Protein AF-0000000084944119 (afdb_homodimer)

Nearest PDB structures (foldseek):
  5b0f-assembly1_B  TM=8.469E-01  e=1.207E-08  Cannabis sativa
  5b0c-assembly1_B  TM=8.595E-01  e=2.653E-08  Cannabis sativa
  5b0d-assembly1_B  TM=8.707E-01  e=1.666E-07  Cannabis sativa
  3bgu-assembly1_A  TM=8.812E-01  e=1.657E-06  Thermobifida fusca YX
  2jdj-assembly1_A  TM=7.839E-01  e=1.259E-04  Hahella chejuensis

Organism: NCBI:txid445974

Foldseek 3Di:
DKKKKKKFAWDPPQDPVNVVVLQVLVQCLVVVQVQWPDKDWDADVPPDPDHRMIMIMTDGDDPVSVVCSCPDPSVVVSVVCCVVTGDPPDMDIDMDDDDDD/DKKKKKKFAWDPPQDPVNVVVLQVLVQCLVVVQVQWPDKDWDADVPPDPDHRMIMIMTDGDDPVSVVCSCPDPSVVVSVVCCVVTGDPPDMDIDMDDDDDD

Radius of gyration: 16.57 Å; Cα contacts (8 Å, |Δi|>4): 395; chains: 2; bounding box: 34×44×39 Å

pLDDT: mean 97.9, std 3.74, range [63.69, 98.94]

InterPro domains:
  IPR011008 Dimeric alpha-beta barrel [SSF54909] (2-83)
  IPR013097 Stress responsive alpha+beta-barrel [PF07876] (2-85)
  IPR013097 Stress responsive alpha+beta-barrel [PS51502] (2-101)

Solvent-accessible surface area (backbone atoms only — not comparable to full-atom values): 10768 Å² total; per-residue (Å²): 62,30,40,40,38,40,37,33,40,52,36,88,86,64,46,70,68,55,50,49,52,53,41,49,56,54,55,50,37,50,81,76,33,81,51,46,77,44,75,49,62,33,56,29,70,32,86,56,68,48,48,61,29,42,38,35,40,36,31,22,69,37,71,70,40,46,50,52,47,71,68,29,70,63,44,47,54,46,60,69,50,40,67,81,47,26,48,77,89,68,61,42,32,33,31,28,68,49,80,83,129,61,30,41,39,39,40,37,33,40,53,36,87,86,64,46,71,69,56,52,49,52,52,41,49,56,56,55,49,38,52,80,75,32,83,52,46,75,43,75,48,61,33,56,28,69,32,84,53,68,48,48,61,28,41,37,35,40,37,31,22,71,38,71,68,38,45,50,50,48,71,68,29,68,62,44,46,53,48,60,69,50,40,67,80,48,26,47,76,88,66,60,42,32,34,31,30,68,49,82,82,130

Secondary structure (DSSP, 8-state):
-EEEEEEEEBPTT--HHHHHHHHHHHHTHHHH-TT-SEEEEEE---SSS--SEEEEEEEESSHHHHHHHHHSHHHHHHHHHHHHHB-STT-EEEEEE----/-EEEEEEEEBPTT--HHHHHHHHHHHHTHHHH-TT-SEEEEEE---SSS--SEEEEEEEESSHHHHHHHHHSHHHHHHHHHHHHHB-STT-EEEEEE----

Structure (mmCIF, N/CA/C/O backbone):
data_AF-0000000084944119-model_v1
#
loop_
_entity.id
_entity.type
_entity.pdbx_description
1 polymer 'Uncharacterized protein'
#
loop_
_atom_site.group_PDB
_atom_site.id
_atom_site.type_symbol
_atom_site.label_atom_id
_atom_site.label_alt_id
_atom_site.label_comp_id
_atom_site.label_asym_id
_atom_site.label_entity_id
_atom_site.label_seq_id
_atom_site.pdbx_PDB_ins_code
_atom_site.Cartn_x
_atom_site.Cartn_y
_atom_site.Cartn_z
_atom_site.occupancy
_atom_site.B_iso_or_equiv
_atom_site.auth_seq_id
_atom_site.auth_comp_id
_atom_site.auth_asym_id
_atom_site.auth_atom_id
_atom_site.pdbx_PDB_model_num
ATOM 1 N N . MET A 1 1 ? -12.836 3.646 -8.602 1 98.06 1 MET A N 1
ATOM 2 C CA . MET A 1 1 ? -11.766 2.654 -8.727 1 98.06 1 MET A CA 1
ATOM 3 C C . MET A 1 1 ? -11.398 2.072 -7.367 1 98.06 1 MET A C 1
ATOM 5 O O . MET A 1 1 ? -11.703 2.666 -6.332 1 98.06 1 MET A O 1
ATOM 9 N N . ILE A 1 2 ? -10.977 0.804 -7.406 1 98.81 2 ILE A N 1
ATOM 10 C CA . ILE A 1 2 ? -10.492 0.167 -6.188 1 98.81 2 ILE A CA 1
ATOM 11 C C . ILE A 1 2 ? -8.992 -0.115 -6.312 1 98.81 2 ILE A C 1
ATOM 13 O O . ILE A 1 2 ? -8.547 -0.667 -7.32 1 98.81 2 ILE A O 1
ATOM 17 N N . ARG A 1 3 ? -8.305 0.317 -5.367 1 98.94 3 ARG A N 1
ATOM 18 C CA . ARG A 1 3 ? -6.918 -0.125 -5.242 1 98.94 3 ARG A CA 1
ATOM 19 C C . ARG A 1 3 ? -6.766 -1.14 -4.113 1 98.94 3 ARG A C 1
ATOM 21 O O . ARG A 1 3 ? -7.086 -0.846 -2.961 1 98.94 3 ARG A O 1
ATOM 28 N N . HIS A 1 4 ? -6.348 -2.322 -4.418 1 98.94 4 HIS A N 1
ATOM 29 C CA . HIS A 1 4 ? -5.953 -3.367 -3.48 1 98.94 4 HIS A CA 1
ATOM 30 C C . HIS A 1 4 ? -4.449 -3.346 -3.23 1 98.94 4 HIS A C 1
ATOM 32 O O . HIS A 1 4 ? -3.658 -3.355 -4.176 1 98.94 4 HIS A O 1
ATOM 38 N N . ILE A 1 5 ? -4.051 -3.279 -2.023 1 98.94 5 ILE A N 1
ATOM 39 C CA . ILE A 1 5 ? -2.645 -3.25 -1.633 1 98.94 5 ILE A CA 1
ATOM 40 C C . ILE A 1 5 ? -2.305 -4.504 -0.83 1 98.94 5 ILE A C 1
ATOM 42 O O . ILE A 1 5 ? -3.01 -4.848 0.122 1 98.94 5 ILE A O 1
ATOM 46 N N . PHE A 1 6 ? -1.322 -5.156 -1.265 1 98.94 6 PHE A N 1
ATOM 47 C CA . PHE A 1 6 ? -0.754 -6.336 -0.625 1 98.94 6 PHE A CA 1
ATOM 48 C C . PHE A 1 6 ? 0.721 -6.121 -0.304 1 98.94 6 PHE A C 1
ATOM 50 O O . PHE A 1 6 ? 1.496 -5.711 -1.17 1 98.94 6 PHE A O 1
ATOM 57 N N . ILE A 1 7 ? 1.146 -6.301 0.984 1 98.94 7 ILE A N 1
ATOM 58 C CA . ILE A 1 7 ? 2.539 -6.234 1.416 1 98.94 7 ILE A CA 1
ATOM 59 C C . ILE A 1 7 ? 2.908 -7.508 2.17 1 98.94 7 ILE A C 1
ATOM 61 O O . ILE A 1 7 ? 2.203 -7.914 3.098 1 98.94 7 ILE A O 1
ATOM 65 N N . ALA A 1 8 ? 3.965 -8.133 1.789 1 98.94 8 ALA A N 1
ATOM 66 C CA . ALA A 1 8 ? 4.383 -9.398 2.398 1 98.94 8 ALA A CA 1
ATOM 67 C C . ALA A 1 8 ? 5.875 -9.383 2.721 1 98.94 8 ALA A C 1
ATOM 69 O O . ALA A 1 8 ? 6.691 -8.977 1.891 1 98.94 8 ALA A O 1
ATOM 70 N N . THR A 1 9 ? 6.219 -9.875 3.873 1 98.88 9 THR 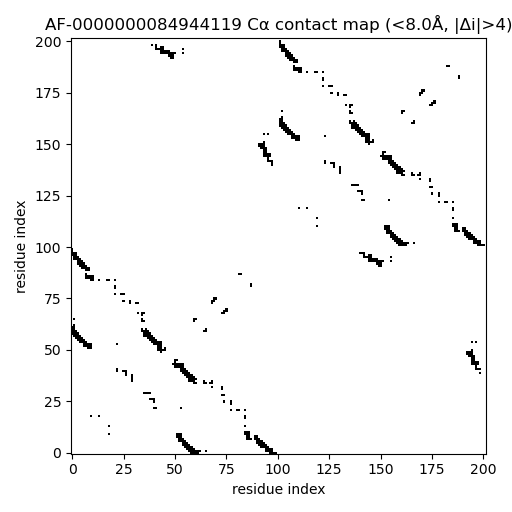A N 1
ATOM 71 C CA . THR A 1 9 ? 7.609 -9.984 4.301 1 98.88 9 THR A CA 1
ATOM 72 C C . THR A 1 9 ? 8.289 -11.18 3.633 1 98.88 9 THR A C 1
ATOM 74 O O . THR A 1 9 ? 7.758 -12.289 3.656 1 98.88 9 THR A O 1
ATOM 77 N N . ILE A 1 10 ? 9.422 -10.938 3.082 1 98.88 10 ILE A N 1
ATOM 78 C CA . ILE A 1 10 ? 10.188 -12 2.445 1 98.88 10 ILE A CA 1
ATOM 79 C C . ILE A 1 10 ? 10.805 -12.906 3.514 1 98.88 10 ILE A C 1
ATOM 81 O O . ILE A 1 10 ? 11.391 -12.414 4.484 1 98.88 10 ILE A O 1
ATOM 85 N N . LYS A 1 11 ? 10.758 -14.164 3.295 1 98.38 11 LYS A N 1
ATOM 86 C CA . LYS A 1 11 ? 11.344 -15.109 4.234 1 98.38 11 LYS A CA 1
ATOM 87 C C . LYS A 1 11 ? 12.867 -15.016 4.227 1 98.38 11 LYS A C 1
ATOM 89 O O . LYS A 1 11 ? 13.469 -14.75 3.188 1 98.38 11 LYS A O 1
ATOM 94 N N . GLU A 1 12 ? 13.375 -15.344 5.398 1 97.06 12 GLU A N 1
ATOM 95 C CA . GLU A 1 12 ? 14.836 -15.453 5.477 1 97.06 12 GLU A CA 1
ATOM 96 C C . GLU A 1 12 ? 15.359 -16.531 4.539 1 97.06 12 GLU A C 1
ATOM 98 O O . GLU A 1 12 ? 14.766 -17.609 4.434 1 97.06 12 GLU A O 1
ATOM 103 N N . GLY A 1 13 ? 16.391 -16.219 3.803 1 97.19 13 GLY A N 1
ATOM 104 C CA . GLY A 1 13 ? 17.047 -17.219 2.979 1 97.19 13 GLY A CA 1
ATOM 105 C C . GLY A 1 13 ? 16.578 -17.203 1.539 1 97.19 13 GLY A C 1
ATOM 106 O O . GLY A 1 13 ? 17.203 -17.812 0.667 1 97.19 13 GLY A O 1
ATOM 107 N N . VAL A 1 14 ? 15.445 -16.656 1.297 1 97.81 14 VAL A N 1
ATOM 108 C CA . VAL A 1 14 ? 14.945 -16.562 -0.071 1 97.81 14 VAL A CA 1
ATOM 109 C C . VAL A 1 14 ? 15.867 -15.656 -0.895 1 97.81 14 VAL A C 1
ATOM 111 O O . VAL A 1 14 ? 16.25 -14.57 -0.452 1 97.81 14 VAL A O 1
ATOM 114 N N . THR A 1 15 ? 16.219 -16.109 -2.102 1 97.5 15 THR A N 1
ATOM 115 C CA . THR A 1 15 ? 17.156 -15.367 -2.943 1 97.5 15 THR A CA 1
ATOM 116 C C . THR A 1 15 ? 16.422 -14.32 -3.777 1 97.5 15 THR A C 1
ATOM 118 O O . THR A 1 15 ? 15.211 -14.391 -3.947 1 97.5 15 THR A O 1
ATOM 121 N N . ASP A 1 16 ? 17.25 -13.406 -4.27 1 96.38 16 ASP A N 1
ATOM 122 C CA . ASP A 1 16 ? 16.688 -12.383 -5.141 1 96.38 16 ASP A CA 1
ATOM 123 C C . ASP A 1 16 ? 16.047 -13.008 -6.383 1 96.38 16 ASP A C 1
ATOM 125 O O . ASP A 1 16 ? 15 -12.547 -6.848 1 96.38 16 ASP A O 1
ATOM 129 N N . SER A 1 17 ? 16.734 -14 -6.887 1 97.62 17 SER A N 1
ATOM 130 C CA . SER A 1 17 ? 16.203 -14.664 -8.07 1 97.62 17 SER A CA 1
ATOM 131 C C . SER A 1 17 ? 14.852 -15.312 -7.785 1 97.62 17 SER A C 1
ATOM 133 O O . SER A 1 17 ? 13.945 -15.25 -8.617 1 97.62 17 SER A O 1
ATOM 135 N N . GLU A 1 18 ? 14.672 -15.93 -6.652 1 97.69 18 GLU A N 1
ATOM 136 C CA . GLU A 1 18 ? 13.414 -16.562 -6.266 1 97.69 18 GLU A CA 1
ATOM 137 C C . GLU A 1 18 ? 12.305 -15.539 -6.098 1 97.69 18 GLU A C 1
ATOM 139 O O . GLU A 1 18 ? 11.188 -15.742 -6.574 1 97.69 18 GLU A O 1
ATOM 144 N N . ILE A 1 19 ? 12.633 -14.477 -5.469 1 97.94 19 ILE A N 1
ATOM 145 C CA . ILE A 1 19 ? 11.625 -13.445 -5.25 1 97.94 19 ILE A CA 1
ATOM 146 C C . ILE A 1 19 ? 11.219 -12.828 -6.586 1 97.94 19 ILE A C 1
ATOM 148 O O . ILE A 1 19 ? 10.047 -12.523 -6.805 1 97.94 19 ILE A O 1
ATOM 152 N N . GLN A 1 20 ? 12.219 -12.641 -7.469 1 98.12 20 GLN A N 1
ATOM 153 C CA . GLN A 1 20 ? 11.906 -12.094 -8.789 1 98.12 20 GLN A CA 1
ATOM 154 C C . GLN A 1 20 ? 10.93 -12.992 -9.539 1 98.12 20 GLN A C 1
ATOM 156 O O . GLN A 1 20 ? 10.008 -12.508 -10.195 1 98.12 20 GLN A O 1
ATOM 161 N N . LYS A 1 21 ? 11.125 -14.281 -9.438 1 97.75 21 LYS A N 1
ATOM 162 C CA . LYS A 1 21 ? 10.219 -15.227 -10.078 1 97.75 21 LYS A CA 1
ATOM 163 C C . LYS A 1 21 ? 8.805 -15.102 -9.516 1 97.75 21 LYS A C 1
ATOM 165 O O . LYS A 1 21 ? 7.828 -15.086 -10.266 1 97.75 21 LYS A O 1
ATOM 170 N N . GLU A 1 22 ? 8.719 -15.023 -8.219 1 98.44 22 GLU A N 1
ATOM 171 C CA . GLU A 1 22 ? 7.418 -14.875 -7.574 1 98.44 22 GLU A CA 1
ATOM 172 C C . GLU A 1 22 ? 6.742 -13.57 -7.988 1 98.44 22 GLU A C 1
ATOM 174 O O . GLU A 1 22 ? 5.547 -13.555 -8.289 1 98.44 22 GLU A O 1
ATOM 179 N N . MET A 1 23 ? 7.48 -12.469 -8.047 1 98.81 23 MET A N 1
ATOM 180 C CA . MET A 1 23 ? 6.926 -11.18 -8.445 1 98.81 23 MET A CA 1
ATOM 181 C C . MET A 1 23 ? 6.445 -11.227 -9.891 1 98.81 23 MET A C 1
ATOM 183 O O . MET A 1 23 ? 5.414 -10.633 -10.227 1 98.81 23 MET A O 1
ATOM 187 N N . GLU A 1 24 ? 7.227 -11.906 -10.734 1 98.56 24 GLU A N 1
ATOM 188 C CA . GLU A 1 24 ? 6.805 -12.047 -12.133 1 98.56 24 GLU A CA 1
ATOM 189 C C . GLU A 1 24 ? 5.492 -12.82 -12.234 1 98.56 24 GLU A C 1
ATOM 191 O O . GLU A 1 24 ? 4.633 -12.484 -13.047 1 98.56 24 GLU A O 1
ATOM 196 N N . LEU A 1 25 ? 5.336 -13.875 -11.469 1 98.44 25 LEU A N 1
ATOM 197 C CA . LEU A 1 25 ? 4.074 -14.609 -11.438 1 98.44 25 LEU A CA 1
ATOM 198 C C . LEU A 1 25 ? 2.928 -13.695 -11.016 1 98.44 25 LEU A C 1
ATOM 200 O O . LEU A 1 25 ? 1.858 -13.711 -11.625 1 98.44 25 LEU A O 1
ATOM 204 N N . MET A 1 26 ? 3.119 -12.891 -10.008 1 98.75 26 MET A N 1
ATOM 205 C CA . MET A 1 26 ? 2.107 -11.938 -9.562 1 98.75 26 MET A CA 1
ATOM 206 C C . MET A 1 26 ? 1.734 -10.984 -10.695 1 98.75 26 MET A C 1
ATOM 208 O O . MET A 1 26 ? 0.552 -10.789 -10.984 1 98.75 26 MET A O 1
ATOM 212 N N . ARG A 1 27 ? 2.734 -10.43 -11.344 1 98.56 27 ARG A N 1
ATOM 213 C CA . ARG A 1 27 ? 2.494 -9.469 -12.422 1 98.56 27 ARG A CA 1
ATOM 214 C C . ARG A 1 27 ? 1.75 -10.125 -13.578 1 98.56 27 ARG A C 1
ATOM 216 O O . ARG A 1 27 ? 0.954 -9.469 -14.258 1 98.56 27 ARG A O 1
ATOM 223 N N . SER A 1 28 ? 1.981 -11.391 -13.805 1 98.31 28 SER A N 1
ATOM 224 C CA . SER A 1 28 ? 1.427 -12.102 -14.953 1 98.31 28 SER A CA 1
ATOM 225 C C . SER A 1 28 ? -0.09 -12.227 -14.844 1 98.31 28 SER A C 1
ATOM 227 O O . SER A 1 28 ? -0.764 -12.539 -15.828 1 98.31 28 SER A O 1
ATOM 229 N N . MET A 1 29 ? -0.662 -11.961 -13.656 1 98.62 29 MET A N 1
ATOM 230 C CA . MET A 1 29 ? -2.113 -12.016 -13.492 1 98.62 29 MET A CA 1
ATOM 231 C C . MET A 1 29 ? -2.801 -11.047 -14.445 1 98.62 29 MET A C 1
ATOM 233 O O . MET A 1 29 ? -3.912 -11.305 -14.914 1 98.62 29 MET A O 1
ATOM 237 N N . LYS A 1 30 ? -2.16 -9.93 -14.672 1 98.19 30 LYS A N 1
ATOM 238 C CA . LYS A 1 30 ? -2.756 -8.938 -15.562 1 98.19 30 LYS A CA 1
ATOM 239 C C . LYS A 1 30 ? -3.004 -9.516 -16.953 1 98.19 30 LYS A C 1
ATOM 241 O O . LYS A 1 30 ? -3.936 -9.102 -17.641 1 98.19 30 LYS A O 1
ATOM 246 N N . ASN A 1 31 ? -2.15 -10.461 -17.391 1 97.75 31 ASN A N 1
ATOM 247 C CA . ASN A 1 31 ? -2.289 -11.086 -18.703 1 97.75 31 ASN A CA 1
ATOM 248 C C . ASN A 1 31 ? -3.549 -11.945 -18.781 1 97.75 31 ASN A C 1
ATOM 250 O O . ASN A 1 31 ? -4.098 -12.148 -19.875 1 97.75 31 ASN A O 1
ATOM 254 N N . GLU A 1 32 ? -4.078 -12.383 -17.672 1 97.5 32 GLU A N 1
ATOM 255 C CA . GLU A 1 32 ? -5.191 -13.32 -17.641 1 97.5 32 GLU A CA 1
ATOM 256 C C . GLU A 1 32 ? -6.477 -12.648 -17.172 1 97.5 32 GLU A C 1
ATOM 258 O O . GLU A 1 32 ? -7.57 -13.188 -17.359 1 97.5 32 GLU A O 1
ATOM 263 N N . LEU A 1 33 ? -6.34 -11.562 -16.5 1 98.62 33 LEU A N 1
ATOM 264 C CA . LEU A 1 33 ? -7.48 -10.938 -15.844 1 98.62 33 LEU A CA 1
ATOM 265 C C . LEU A 1 33 ? -7.684 -9.516 -16.359 1 98.62 33 LEU A C 1
ATOM 267 O O . LEU A 1 33 ? -7.109 -8.562 -15.82 1 98.62 33 LEU A O 1
ATOM 271 N N . PRO A 1 34 ? -8.609 -9.344 -17.312 1 98.25 34 PRO A N 1
ATOM 272 C CA . PRO A 1 34 ? -8.844 -8.008 -17.875 1 98.25 34 PRO A CA 1
ATOM 273 C C . PRO A 1 34 ? -9.383 -7.027 -16.844 1 98.25 34 PRO A C 1
ATOM 275 O O . PRO A 1 34 ? -9.375 -5.812 -17.078 1 98.25 34 PRO A O 1
ATOM 278 N N . GLU A 1 35 ? -9.891 -7.566 -15.664 1 98.69 35 GLU A N 1
ATOM 279 C CA . GLU A 1 35 ? -10.391 -6.723 -14.586 1 98.69 35 GLU A CA 1
ATOM 280 C C . GLU A 1 35 ? -9.281 -5.852 -14.008 1 98.69 35 GLU A C 1
ATOM 282 O O . GLU A 1 35 ? -9.547 -4.797 -13.43 1 98.69 35 GLU A O 1
ATOM 287 N N . ILE A 1 36 ? -8.023 -6.266 -14.125 1 98.81 36 ILE A N 1
ATOM 288 C CA . ILE A 1 36 ? -6.891 -5.523 -13.586 1 98.81 36 ILE A CA 1
ATOM 289 C C . ILE A 1 36 ? -6.484 -4.426 -14.57 1 98.81 36 ILE A C 1
ATOM 291 O O . ILE A 1 36 ? -5.988 -4.711 -15.656 1 98.81 36 ILE A O 1
ATOM 295 N N . LYS A 1 37 ? -6.66 -3.211 -14.18 1 98.25 37 LYS A N 1
ATOM 296 C CA . LYS A 1 37 ? -6.309 -2.076 -15.031 1 98.25 37 LYS A CA 1
ATOM 297 C C . LYS A 1 37 ? -4.832 -1.72 -14.891 1 98.25 37 LYS A C 1
ATOM 299 O O . LYS A 1 37 ? -4.203 -1.259 -15.844 1 98.25 37 LYS A O 1
ATOM 304 N N . GLU A 1 38 ? -4.328 -1.883 -13.688 1 98.25 38 GLU A N 1
ATOM 305 C CA . GLU A 1 38 ? -2.92 -1.67 -13.375 1 98.25 38 GLU A CA 1
ATOM 306 C C . GLU A 1 38 ? -2.451 -2.613 -12.273 1 98.25 38 GLU A C 1
ATOM 308 O O . GLU A 1 38 ? -3.184 -2.871 -11.312 1 98.25 38 GLU A O 1
ATOM 313 N N . ILE A 1 39 ? -1.292 -3.137 -12.406 1 98.81 39 ILE A N 1
ATOM 314 C CA . ILE A 1 39 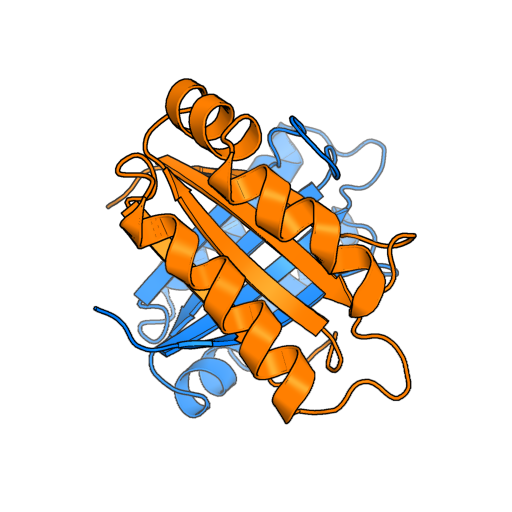? -0.651 -3.932 -11.367 1 98.81 39 ILE A CA 1
ATOM 315 C C . ILE A 1 39 ? 0.813 -3.521 -11.234 1 98.81 39 ILE A C 1
ATOM 317 O O . ILE A 1 39 ? 1.528 -3.412 -12.234 1 98.81 39 ILE A O 1
ATOM 321 N N . ILE A 1 40 ? 1.248 -3.197 -10.062 1 98.88 40 ILE A N 1
ATOM 322 C CA . ILE A 1 40 ? 2.635 -2.906 -9.719 1 98.88 40 ILE A CA 1
ATOM 323 C C . ILE A 1 40 ? 3.104 -3.871 -8.625 1 98.88 40 ILE A C 1
ATOM 325 O O . ILE A 1 40 ? 2.461 -3.998 -7.582 1 98.88 40 ILE A O 1
ATOM 329 N N . VAL A 1 41 ? 4.125 -4.602 -8.898 1 98.88 41 VAL A N 1
ATOM 330 C CA . VAL A 1 41 ? 4.734 -5.516 -7.941 1 98.88 41 VAL A CA 1
ATOM 331 C C . VAL A 1 41 ? 6.238 -5.262 -7.867 1 98.88 41 VAL A C 1
ATOM 333 O O . VAL A 1 41 ? 6.961 -5.473 -8.844 1 98.88 41 VAL A O 1
ATOM 336 N N . GLU A 1 42 ? 6.68 -4.852 -6.754 1 98.88 42 GLU A N 1
ATOM 337 C CA . GLU A 1 42 ? 8.102 -4.555 -6.613 1 98.88 42 GLU A CA 1
ATOM 338 C C . GLU A 1 42 ? 8.578 -4.797 -5.184 1 98.88 42 GLU A C 1
ATOM 340 O O . GLU A 1 42 ? 7.785 -4.727 -4.238 1 98.88 42 GLU A O 1
ATOM 345 N N . LYS A 1 43 ? 9.82 -5.035 -5.051 1 98.75 43 LYS A N 1
ATOM 346 C CA . LYS A 1 43 ? 10.438 -5.027 -3.73 1 98.75 43 LYS A CA 1
ATOM 347 C C . LYS A 1 43 ? 10.555 -3.607 -3.188 1 98.75 43 LYS A C 1
ATOM 349 O O . LYS A 1 43 ? 10.828 -2.67 -3.938 1 98.75 43 LYS A O 1
ATOM 354 N N . SER A 1 44 ? 10.406 -3.514 -1.914 1 98.81 44 SER A N 1
ATOM 355 C CA . SER A 1 44 ? 10.578 -2.221 -1.26 1 98.81 44 SER A CA 1
ATOM 356 C C . SER A 1 44 ? 11.992 -1.692 -1.434 1 98.81 44 SER A C 1
ATOM 358 O O . SER A 1 44 ? 12.961 -2.453 -1.352 1 98.81 44 SER A O 1
ATOM 360 N N . LYS A 1 45 ? 12.102 -0.411 -1.58 1 98.69 45 LYS A N 1
ATOM 361 C CA . LYS A 1 45 ? 13.406 0.236 -1.583 1 98.69 45 LYS A CA 1
ATOM 362 C C . LYS A 1 45 ? 13.953 0.382 -0.166 1 98.69 45 LYS A C 1
ATOM 364 O O . LYS A 1 45 ? 15.156 0.584 0.026 1 98.69 45 LYS A O 1
ATOM 369 N N . GLY A 1 46 ? 13.07 0.382 0.822 1 98.5 46 GLY A N 1
ATOM 370 C CA . GLY A 1 46 ? 13.461 0.442 2.221 1 98.5 46 GLY A CA 1
ATOM 371 C C . GLY A 1 46 ? 14.031 1.79 2.625 1 98.5 46 GLY A C 1
ATOM 372 O O . GLY A 1 46 ? 14.844 1.876 3.543 1 98.5 46 GLY A O 1
ATOM 373 N N . TRP A 1 47 ? 13.688 2.898 1.925 1 98.69 47 TRP A N 1
ATOM 374 C CA . TRP A 1 47 ? 14.203 4.207 2.316 1 98.69 47 TRP A CA 1
ATOM 375 C C . TRP A 1 47 ? 13.656 4.621 3.678 1 98.69 47 TRP A C 1
ATOM 377 O O . TRP A 1 47 ? 14.398 5.148 4.512 1 98.69 47 TRP A O 1
ATOM 387 N N . ILE A 1 48 ? 12.367 4.48 3.889 1 98.44 48 ILE A N 1
ATOM 388 C CA . ILE A 1 48 ? 11.688 4.691 5.164 1 98.44 48 ILE A CA 1
ATOM 389 C C . ILE A 1 48 ? 10.742 3.523 5.445 1 98.44 48 ILE A C 1
ATOM 391 O O . ILE A 1 48 ? 9.938 3.146 4.594 1 98.44 48 ILE A O 1
ATOM 395 N N . GLY A 1 49 ? 10.867 2.912 6.637 1 98.38 49 GLY A N 1
ATOM 396 C CA . GLY A 1 49 ? 9.945 1.847 7 1 98.38 49 GLY A CA 1
ATOM 397 C C . GLY A 1 49 ? 10.414 0.475 6.551 1 98.38 49 GLY A C 1
ATOM 398 O O . GLY A 1 49 ? 11.586 0.132 6.695 1 98.38 49 GLY A O 1
ATOM 399 N N . LEU A 1 50 ? 9.531 -0.312 6 1 98.5 50 LEU A N 1
ATOM 400 C CA . LEU A 1 50 ? 9.758 -1.722 5.695 1 98.5 50 LEU A CA 1
ATOM 401 C C . LEU A 1 50 ? 10.781 -1.88 4.574 1 98.5 50 LEU A C 1
ATOM 403 O O . LEU A 1 50 ? 10.703 -1.188 3.557 1 98.5 50 LEU A O 1
ATOM 407 N N . SER A 1 51 ? 11.758 -2.832 4.645 1 97.69 51 SER A N 1
ATOM 408 C CA . SER A 1 51 ? 12.797 -2.99 3.631 1 97.69 51 SER A CA 1
ATOM 409 C C . SER A 1 51 ? 12.766 -4.391 3.029 1 97.69 51 SER A C 1
ATOM 411 O O . SER A 1 51 ? 13.195 -4.59 1.89 1 97.69 51 SER A O 1
ATOM 413 N N . ASP A 1 52 ? 12.328 -5.438 3.715 1 97.81 52 ASP A N 1
ATOM 414 C CA . ASP A 1 52 ? 12.359 -6.816 3.238 1 97.81 52 ASP A CA 1
ATOM 415 C C . ASP A 1 52 ? 10.945 -7.316 2.926 1 97.81 52 ASP A C 1
ATOM 417 O O . ASP A 1 52 ? 10.555 -8.406 3.359 1 97.81 52 ASP A O 1
ATOM 421 N N . VAL A 1 53 ? 10.297 -6.43 2.107 1 98.88 53 VAL A N 1
ATOM 422 C CA . VAL A 1 53 ? 8.938 -6.805 1.735 1 98.88 53 VAL A CA 1
ATOM 423 C C . VAL A 1 53 ? 8.758 -6.664 0.226 1 98.88 53 VAL A C 1
ATOM 425 O O . VAL A 1 53 ? 9.492 -5.918 -0.427 1 98.88 53 VAL A O 1
ATOM 428 N N . VAL A 1 54 ? 7.832 -7.441 -0.338 1 98.94 54 VAL A N 1
ATOM 429 C CA . VAL A 1 54 ? 7.238 -7.215 -1.65 1 98.94 54 VAL A CA 1
ATOM 430 C C . VAL A 1 54 ? 5.895 -6.508 -1.494 1 98.94 54 VAL A C 1
ATOM 432 O O . VAL A 1 54 ? 5.105 -6.852 -0.612 1 98.94 54 VAL A O 1
ATOM 435 N N . THR A 1 55 ? 5.734 -5.512 -2.271 1 98.94 55 THR A N 1
ATOM 436 C CA . THR A 1 55 ? 4.484 -4.762 -2.322 1 98.94 55 THR A CA 1
ATOM 437 C C . THR A 1 55 ? 3.799 -4.945 -3.674 1 98.94 55 THR A C 1
ATOM 439 O O . THR A 1 55 ? 4.445 -4.859 -4.719 1 98.94 55 THR A O 1
ATOM 442 N N . MET A 1 56 ? 2.484 -5.195 -3.645 1 98.94 56 MET A N 1
ATOM 443 C CA . MET A 1 56 ? 1.652 -5.262 -4.844 1 98.94 56 MET A CA 1
ATOM 444 C C . MET A 1 56 ? 0.471 -4.301 -4.738 1 98.94 56 MET A C 1
ATOM 446 O O . MET A 1 56 ? -0.212 -4.262 -3.715 1 98.94 56 MET A O 1
ATOM 450 N N . THR A 1 57 ? 0.269 -3.504 -5.711 1 98.88 57 THR A N 1
ATOM 451 C CA . THR A 1 57 ? -0.976 -2.756 -5.852 1 98.88 57 THR A CA 1
ATOM 452 C C . THR A 1 57 ? -1.707 -3.164 -7.129 1 98.88 57 THR A C 1
ATOM 454 O O . THR A 1 57 ? -1.093 -3.291 -8.188 1 98.88 57 THR A O 1
ATOM 457 N N . ILE A 1 58 ? -2.986 -3.377 -7.023 1 98.88 58 ILE A N 1
ATOM 458 C CA . ILE A 1 58 ? -3.873 -3.664 -8.148 1 98.88 58 ILE A CA 1
ATOM 459 C C . ILE A 1 58 ? -5.012 -2.648 -8.18 1 98.88 58 ILE A C 1
ATOM 461 O O . ILE A 1 58 ? -5.66 -2.398 -7.16 1 98.88 58 ILE A O 1
ATOM 465 N N . ASP A 1 59 ? -5.234 -2.092 -9.289 1 98.75 59 ASP A N 1
ATOM 466 C CA . ASP A 1 59 ? -6.391 -1.224 -9.484 1 98.75 59 ASP A CA 1
ATOM 467 C C . ASP A 1 59 ? -7.445 -1.901 -10.352 1 98.75 59 ASP A C 1
ATOM 469 O O . ASP A 1 59 ? -7.137 -2.414 -11.43 1 98.75 59 ASP A O 1
ATOM 473 N N . VAL A 1 60 ? -8.609 -1.921 -9.906 1 98.88 60 VAL A N 1
ATOM 474 C CA . VAL A 1 60 ? -9.773 -2.42 -10.641 1 98.88 60 VAL A CA 1
ATOM 475 C C . VAL A 1 60 ? -10.883 -1.372 -10.625 1 98.88 60 VAL A C 1
ATOM 477 O O . VAL A 1 60 ? -10.828 -0.416 -9.844 1 98.88 60 VAL A O 1
ATOM 480 N N . GLU A 1 61 ? -11.867 -1.548 -11.375 1 98.56 61 GLU A N 1
ATOM 481 C CA . GLU A 1 61 ? -12.891 -0.515 -11.547 1 98.56 61 GLU A CA 1
ATOM 482 C C . GLU A 1 61 ? -13.953 -0.606 -10.461 1 98.56 61 GLU A C 1
ATOM 484 O O . GLU A 1 61 ? -14.609 0.389 -10.141 1 98.56 61 GLU A O 1
ATOM 489 N N . SER A 1 62 ? -14.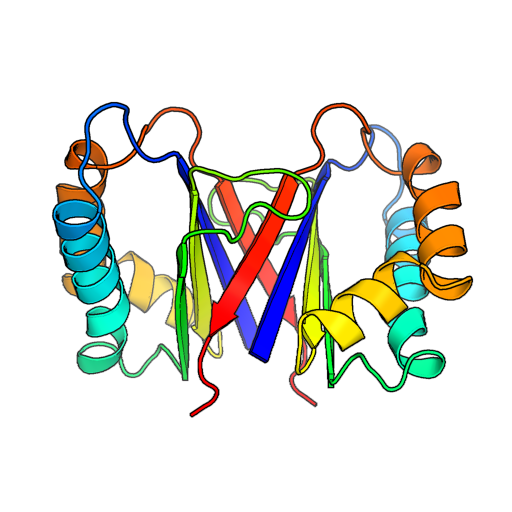266 -1.845 -9.969 1 98.44 62 SER A N 1
ATOM 490 C CA . SER A 1 62 ? -15.383 -2.02 -9.047 1 98.44 62 SER A CA 1
ATOM 491 C C . SER A 1 62 ? -15.109 -3.141 -8.055 1 98.44 62 SER A C 1
ATOM 493 O O . SER A 1 62 ? -14.164 -3.908 -8.219 1 98.44 62 SER A O 1
ATOM 495 N N . LYS A 1 63 ? -15.922 -3.186 -7.027 1 98.56 63 LYS A N 1
ATOM 496 C CA . LYS A 1 63 ? -15.852 -4.289 -6.074 1 98.56 63 LYS A CA 1
ATOM 497 C C . LYS A 1 63 ? -16.094 -5.629 -6.766 1 98.56 63 LYS A C 1
ATOM 499 O O . LYS A 1 63 ? -15.469 -6.633 -6.422 1 98.56 63 LYS A O 1
ATOM 504 N N . GLN A 1 64 ? -17.062 -5.652 -7.711 1 98.62 64 GLN A N 1
ATOM 505 C CA . GLN A 1 64 ? -17.312 -6.879 -8.461 1 98.62 64 GLN A CA 1
ATOM 506 C C . GLN A 1 64 ? -16.062 -7.352 -9.188 1 98.62 64 GLN A C 1
ATOM 508 O O . GLN A 1 64 ? -15.734 -8.539 -9.172 1 98.62 64 GLN A O 1
ATOM 513 N N . ASP A 1 65 ? -15.359 -6.422 -9.828 1 98.81 65 ASP A N 1
ATOM 514 C CA . ASP A 1 65 ? -14.117 -6.762 -10.508 1 98.81 65 ASP A CA 1
ATOM 515 C C . ASP A 1 65 ? -13.07 -7.273 -9.523 1 98.81 65 ASP A C 1
ATOM 517 O O . ASP A 1 65 ? -12.344 -8.227 -9.812 1 98.81 65 ASP A O 1
ATOM 521 N N . PHE A 1 66 ? -13.016 -6.664 -8.359 1 98.88 66 PHE A N 1
ATOM 522 C CA . PHE A 1 66 ? -12.109 -7.113 -7.312 1 98.88 66 PHE A CA 1
ATOM 523 C C . PHE A 1 66 ? -12.422 -8.547 -6.902 1 98.88 66 PHE A C 1
ATOM 525 O O . PHE A 1 66 ? -11.523 -9.383 -6.801 1 98.88 66 PHE A O 1
ATOM 532 N N . ASP A 1 67 ? -13.68 -8.828 -6.754 1 98.81 67 ASP A N 1
ATOM 533 C CA . ASP A 1 67 ? -14.094 -10.172 -6.367 1 98.81 67 ASP A CA 1
ATOM 534 C C . ASP A 1 67 ? -13.703 -11.195 -7.43 1 98.81 67 ASP A C 1
ATOM 536 O O . ASP A 1 67 ? -13.266 -12.297 -7.105 1 98.81 67 ASP A O 1
ATOM 540 N N . LYS A 1 68 ? -13.875 -10.805 -8.648 1 98.75 68 LYS A N 1
ATOM 541 C CA . LYS A 1 68 ? -13.461 -11.688 -9.734 1 98.75 68 LYS A CA 1
ATOM 542 C C . LYS A 1 68 ? -11.969 -12 -9.656 1 98.75 68 LYS A C 1
ATOM 544 O O . LYS A 1 68 ? -11.555 -13.141 -9.883 1 98.75 68 LYS A O 1
ATOM 549 N N . VAL A 1 69 ? -11.172 -11.008 -9.359 1 98.88 69 VAL A N 1
ATOM 550 C CA . VAL A 1 69 ? -9.727 -11.195 -9.289 1 98.88 69 VAL A CA 1
ATOM 551 C C . VAL A 1 69 ? -9.383 -12.164 -8.156 1 98.88 69 VAL A C 1
ATOM 553 O O . VAL A 1 69 ? -8.695 -13.156 -8.367 1 98.88 69 VAL A O 1
ATOM 556 N N . ILE A 1 70 ? -9.938 -11.945 -6.957 1 98.5 70 ILE A N 1
ATOM 557 C CA . ILE A 1 70 ? -9.539 -12.711 -5.781 1 98.5 70 ILE A CA 1
ATOM 558 C C . ILE A 1 70 ? -10.047 -14.148 -5.895 1 98.5 70 ILE A C 1
ATOM 560 O O . ILE A 1 70 ? -9.492 -15.062 -5.289 1 98.5 70 ILE A O 1
ATOM 564 N N . GLN A 1 71 ? -11.055 -14.367 -6.723 1 98.44 71 GLN A N 1
ATOM 565 C CA . GLN A 1 71 ? -11.641 -15.695 -6.867 1 98.44 71 GLN A CA 1
ATOM 566 C C . GLN A 1 71 ? -11.062 -16.422 -8.078 1 98.44 71 GLN A C 1
ATOM 568 O O . GLN A 1 71 ? -11.359 -17.594 -8.297 1 98.44 71 GLN A O 1
ATOM 573 N N . SER A 1 72 ? -10.281 -15.867 -8.812 1 98.81 72 SER A N 1
ATOM 574 C CA . SER A 1 72 ? -9.789 -16.406 -10.078 1 98.81 72 SER A CA 1
ATOM 575 C C . SER A 1 72 ? -8.758 -17.5 -9.844 1 98.81 72 SER A C 1
ATOM 577 O O . SER A 1 72 ? -8.125 -17.547 -8.789 1 98.81 72 SER A O 1
ATOM 579 N N . VAL A 1 73 ? -8.578 -18.281 -10.859 1 98.25 73 VAL A N 1
ATOM 580 C CA . VAL A 1 73 ? -7.551 -19.328 -10.859 1 98.25 73 VAL A CA 1
ATOM 581 C C . VAL A 1 73 ? -6.168 -18.672 -10.82 1 98.25 73 VAL A C 1
ATOM 583 O O . VAL A 1 73 ? -5.273 -19.156 -10.117 1 98.25 73 VAL A O 1
ATOM 586 N N . ALA A 1 74 ? -6.023 -17.578 -11.531 1 98.25 74 ALA A N 1
ATOM 587 C CA . ALA A 1 74 ? -4.738 -16.875 -11.578 1 98.25 74 ALA A CA 1
ATOM 588 C C . ALA A 1 74 ? -4.324 -16.406 -10.188 1 98.25 74 ALA A C 1
ATOM 590 O O . ALA A 1 74 ? -3.174 -16.594 -9.781 1 98.25 74 ALA A O 1
ATOM 591 N N . HIS A 1 75 ? -5.215 -15.789 -9.469 1 98.69 75 HIS A N 1
ATOM 592 C CA . HIS A 1 75 ? -4.91 -15.344 -8.117 1 98.69 75 HIS A CA 1
ATOM 593 C C . HIS A 1 75 ? -4.629 -16.531 -7.199 1 98.69 75 HIS A C 1
ATOM 595 O O . HIS A 1 75 ? -3.732 -16.469 -6.352 1 98.69 75 HIS A O 1
ATOM 601 N N . GLN A 1 76 ? -5.379 -17.625 -7.344 1 98.19 76 GLN A N 1
ATOM 602 C CA . GLN A 1 76 ? -5.176 -18.812 -6.512 1 98.19 76 GLN A CA 1
ATOM 603 C C . GLN A 1 76 ? -3.779 -19.391 -6.719 1 98.19 76 GLN A C 1
ATOM 605 O O . GLN A 1 76 ? -3.166 -19.891 -5.773 1 98.19 76 GLN A O 1
ATOM 610 N N . LYS A 1 77 ? -3.342 -19.375 -7.91 1 97.94 77 LYS A N 1
ATOM 611 C CA . LYS A 1 77 ? -1.989 -19.844 -8.195 1 97.94 77 LYS A CA 1
ATOM 612 C C . LYS A 1 77 ? -0.95 -19.031 -7.426 1 97.94 77 LYS A C 1
ATOM 614 O O . LYS A 1 77 ? -0.044 -19.609 -6.812 1 97.94 77 LYS A O 1
ATOM 619 N N . VAL A 1 78 ? -1.076 -17.734 -7.453 1 98.12 78 VAL A N 1
ATOM 620 C CA . VAL A 1 78 ? -0.174 -16.844 -6.719 1 98.12 78 VAL A CA 1
ATOM 621 C C . VAL A 1 78 ? -0.257 -17.141 -5.227 1 98.12 78 VAL A C 1
ATOM 623 O O . VAL A 1 78 ? 0.77 -17.312 -4.559 1 98.12 78 VAL A O 1
ATOM 626 N N . SER A 1 79 ? -1.477 -17.234 -4.703 1 98.12 79 SER A N 1
ATOM 627 C CA . SER A 1 79 ? -1.708 -17.484 -3.285 1 98.12 79 SER A CA 1
ATOM 628 C C . SER A 1 79 ? -1.071 -18.797 -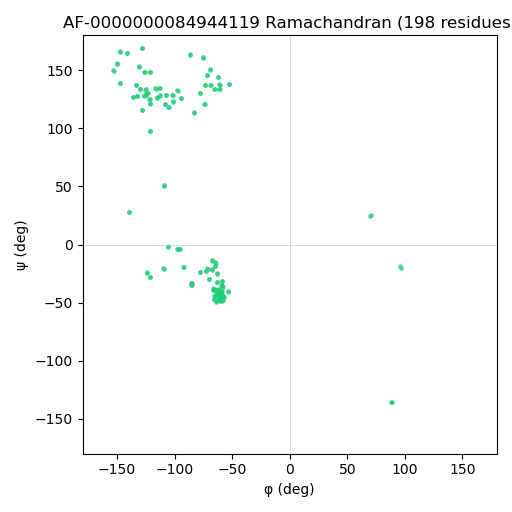2.85 1 98.12 79 SER A C 1
ATOM 630 O O . SER A 1 79 ? -0.533 -18.906 -1.744 1 98.12 79 SER A O 1
ATOM 632 N N . ALA A 1 80 ? -1.08 -19.781 -3.684 1 98.19 80 ALA A N 1
ATOM 633 C CA . ALA A 1 80 ? -0.581 -21.109 -3.363 1 98.19 80 ALA A CA 1
ATOM 634 C C . ALA A 1 80 ? 0.938 -21.109 -3.221 1 98.19 80 ALA A C 1
ATOM 636 O O . ALA A 1 80 ? 1.496 -21.891 -2.447 1 98.19 80 ALA A O 1
ATOM 637 N N . THR A 1 81 ? 1.593 -20.234 -3.93 1 98.25 81 THR A N 1
ATOM 638 C CA . THR A 1 81 ? 3.051 -20.219 -3.912 1 98.25 81 THR A CA 1
ATOM 639 C C . THR A 1 81 ? 3.57 -19.266 -2.846 1 98.25 81 THR A C 1
ATOM 641 O O . THR A 1 81 ? 4.73 -19.344 -2.436 1 98.25 81 THR A O 1
ATOM 644 N N . ALA A 1 82 ? 2.738 -18.328 -2.396 1 97.31 82 ALA A N 1
ATOM 645 C CA . ALA A 1 82 ? 3.156 -17.25 -1.517 1 97.31 82 ALA A CA 1
ATOM 646 C C . ALA A 1 82 ? 3.859 -17.781 -0.273 1 97.31 82 ALA A C 1
ATOM 648 O O . ALA A 1 82 ? 4.902 -17.266 0.131 1 97.31 82 ALA A O 1
ATOM 649 N N . PRO A 1 83 ? 3.369 -18.938 0.367 1 97.75 83 PRO A N 1
ATOM 650 C CA . PRO A 1 83 ? 4 -19.422 1.601 1 97.75 83 PRO A CA 1
ATOM 651 C C . PRO A 1 83 ? 5.438 -19.875 1.386 1 97.75 83 PRO A C 1
ATOM 653 O O . PRO A 1 83 ? 6.195 -20.016 2.35 1 97.75 83 PRO A O 1
ATOM 656 N N . ASP A 1 84 ? 5.812 -20.141 0.173 1 98.06 84 ASP A N 1
ATOM 657 C CA . ASP A 1 84 ? 7.176 -20.562 -0.112 1 98.06 84 ASP A CA 1
ATOM 658 C C . ASP A 1 84 ? 8.156 -19.391 0.016 1 98.06 84 ASP A C 1
ATOM 660 O O . ASP A 1 84 ? 9.336 -19.594 0.314 1 98.06 84 ASP A O 1
ATOM 664 N N . PHE A 1 85 ? 7.68 -18.156 -0.112 1 98.56 85 PHE A N 1
ATOM 665 C CA . PHE A 1 85 ? 8.602 -17.031 -0.261 1 98.56 85 PHE A CA 1
ATOM 666 C C . PHE A 1 85 ? 8.359 -15.984 0.82 1 98.56 85 PHE A C 1
ATOM 668 O O . PHE A 1 85 ? 9.25 -15.195 1.133 1 98.56 85 PHE A O 1
ATOM 675 N N . PHE A 1 86 ? 7.133 -15.977 1.358 1 98.81 86 PHE A N 1
ATOM 676 C CA . PHE A 1 86 ? 6.754 -14.914 2.275 1 98.81 86 PHE A CA 1
ATOM 677 C C . PHE A 1 86 ? 6.352 -15.477 3.631 1 98.81 86 PHE A C 1
ATOM 679 O O . PHE A 1 86 ? 5.848 -16.609 3.717 1 98.81 86 PHE A O 1
ATOM 686 N N . ARG A 1 87 ? 6.633 -14.672 4.641 1 98.5 87 ARG A N 1
ATOM 687 C CA . ARG A 1 87 ? 5.949 -14.953 5.902 1 98.5 87 ARG A CA 1
ATOM 688 C C . ARG A 1 87 ? 4.438 -14.836 5.742 1 98.5 87 ARG A C 1
ATOM 690 O O . ARG A 1 87 ? 3.943 -13.898 5.105 1 98.5 87 ARG A O 1
ATOM 697 N N . THR A 1 88 ? 3.705 -15.805 6.359 1 98.12 88 THR A N 1
ATOM 698 C CA . THR A 1 88 ? 2.266 -15.812 6.117 1 98.12 88 THR A CA 1
ATOM 699 C C . THR A 1 88 ? 1.508 -15.289 7.332 1 98.12 88 THR A C 1
ATOM 701 O O . THR A 1 88 ? 0.295 -15.078 7.27 1 98.12 88 THR A O 1
ATOM 704 N N . ASP A 1 89 ? 2.186 -14.945 8.391 1 97.69 89 ASP A N 1
ATOM 705 C CA . ASP A 1 89 ? 1.531 -14.586 9.648 1 97.69 89 ASP A CA 1
ATOM 706 C C . ASP A 1 89 ? 1.379 -13.07 9.773 1 97.69 89 ASP A C 1
ATOM 708 O O . ASP A 1 89 ? 0.776 -12.578 10.727 1 97.69 89 ASP A O 1
ATOM 712 N N . ASN A 1 90 ? 1.931 -12.305 8.781 1 98 90 ASN A N 1
ATOM 713 C CA . ASN A 1 90 ? 1.891 -10.852 8.945 1 98 90 ASN A CA 1
ATOM 714 C C . ASN A 1 90 ? 1.575 -10.148 7.629 1 98 90 ASN A C 1
ATOM 716 O O . ASN A 1 90 ? 2.043 -9.039 7.387 1 98 90 ASN A O 1
ATOM 720 N N . PHE A 1 91 ? 0.816 -10.891 6.715 1 98.69 91 PHE A N 1
ATOM 721 C CA . PHE A 1 91 ? 0.378 -10.219 5.5 1 98.69 91 PHE A CA 1
ATOM 722 C C . PHE A 1 91 ? -0.353 -8.922 5.836 1 98.69 91 PHE A C 1
ATOM 724 O O . PHE A 1 91 ? -1.15 -8.875 6.773 1 98.69 91 PHE A O 1
ATOM 731 N N . ILE A 1 92 ? -0.054 -7.902 5.051 1 98.88 92 ILE A N 1
ATOM 732 C CA . ILE A 1 92 ? -0.802 -6.652 5.121 1 98.88 92 ILE A CA 1
ATOM 733 C C . ILE A 1 92 ? -1.671 -6.504 3.873 1 98.88 92 ILE A C 1
ATOM 735 O O . ILE A 1 92 ? -1.163 -6.523 2.748 1 98.88 92 ILE A O 1
ATOM 739 N N . LEU A 1 93 ? -2.959 -6.398 4.055 1 98.88 93 LEU A N 1
ATOM 740 C CA . LEU A 1 93 ? -3.936 -6.238 2.982 1 98.88 93 LEU A CA 1
ATOM 741 C C . LEU A 1 93 ? -4.883 -5.078 3.281 1 98.88 93 LEU A C 1
ATOM 743 O O . LEU A 1 93 ? -5.391 -4.957 4.398 1 98.88 93 LEU A O 1
ATOM 747 N N . THR A 1 94 ? -5.117 -4.266 2.35 1 98.94 94 THR A N 1
ATOM 748 C CA . THR A 1 94 ? -6.121 -3.211 2.449 1 98.94 94 THR A CA 1
ATOM 749 C C . THR A 1 94 ? -6.652 -2.838 1.068 1 98.94 94 THR A C 1
ATOM 751 O O . THR A 1 94 ? -5.965 -3.025 0.062 1 98.94 94 THR A O 1
ATOM 754 N N . GLN A 1 95 ? -7.914 -2.387 0.977 1 98.94 95 GLN A N 1
ATOM 755 C CA . GLN A 1 95 ? -8.562 -1.895 -0.235 1 98.94 95 GLN A CA 1
ATOM 756 C C . GLN A 1 95 ? -9.133 -0.494 -0.025 1 98.94 95 GLN A C 1
ATOM 758 O O . GLN A 1 95 ? -9.766 -0.222 0.997 1 98.94 95 GLN A O 1
ATOM 763 N N . VAL A 1 96 ? -8.859 0.324 -0.963 1 98.88 96 VAL A N 1
ATOM 764 C CA . VAL A 1 96 ? -9.461 1.651 -0.885 1 98.88 96 VAL A CA 1
ATOM 765 C C . VAL A 1 96 ? -10.219 1.953 -2.176 1 98.88 96 VAL A C 1
ATOM 767 O O . VAL A 1 96 ? -9.883 1.432 -3.24 1 98.88 96 VAL A O 1
ATOM 770 N N . GLU A 1 97 ? -11.281 2.729 -1.999 1 98.75 97 GLU A N 1
ATOM 771 C CA . GLU A 1 97 ? -12.039 3.26 -3.129 1 98.75 97 GLU A CA 1
ATOM 772 C C . GLU A 1 97 ? -11.672 4.715 -3.4 1 98.75 97 GLU A C 1
ATOM 774 O O . GLU A 1 97 ? -11.633 5.535 -2.479 1 98.75 97 GLU A O 1
ATOM 779 N N . TYR A 1 98 ? -11.352 4.969 -4.664 1 98.44 98 TYR A N 1
ATOM 780 C CA . TYR A 1 98 ? -10.93 6.328 -4.996 1 98.44 98 TYR A CA 1
ATOM 781 C C . TYR A 1 98 ? -11.477 6.75 -6.355 1 98.44 98 TYR A C 1
ATOM 783 O O . TYR A 1 98 ? -11.969 5.914 -7.117 1 98.44 98 TYR A O 1
ATOM 791 N N . GLU A 1 99 ? -11.398 8.102 -6.582 1 93.62 99 GLU A N 1
ATOM 792 C CA . GLU A 1 99 ? -11.812 8.633 -7.875 1 93.62 99 GLU A CA 1
ATOM 793 C C . GLU A 1 99 ? -10.609 8.93 -8.766 1 93.62 99 GLU A C 1
ATOM 795 O O . GLU A 1 99 ? -9.648 9.562 -8.32 1 93.62 99 GLU A O 1
ATOM 800 N N . LYS A 1 100 ? -10.656 8.305 -9.883 1 84.69 100 LYS A N 1
ATOM 801 C CA . LYS A 1 100 ? -9.57 8.57 -10.82 1 84.69 100 LYS A CA 1
ATOM 802 C C . LYS A 1 100 ? -9.711 9.953 -11.453 1 84.69 100 LYS A C 1
ATOM 804 O O . LYS A 1 100 ? -10.805 10.328 -11.891 1 84.69 100 LYS A O 1
ATOM 809 N N . GLU A 1 101 ? -8.711 10.859 -11.289 1 63.69 101 GLU A N 1
ATOM 810 C CA . GLU A 1 101 ? -8.742 12.164 -11.953 1 63.69 101 GLU A CA 1
ATOM 811 C C . GLU A 1 101 ? -8.586 12.023 -13.461 1 63.69 101 GLU A C 1
ATOM 813 O O . GLU A 1 101 ? -7.973 11.07 -13.938 1 63.69 101 GLU A O 1
ATOM 818 N N . MET B 1 1 ? 9.125 5.766 -11.805 1 98.06 1 MET B N 1
ATOM 819 C CA . MET B 1 1 ? 8.219 6.371 -10.836 1 98.06 1 MET B CA 1
ATOM 820 C C . MET B 1 1 ? 8.359 5.703 -9.469 1 98.06 1 MET B C 1
ATOM 822 O O . MET B 1 1 ? 8.875 4.59 -9.375 1 98.06 1 MET B O 1
ATOM 826 N N . ILE B 1 2 ? 8.125 6.52 -8.438 1 98.81 2 ILE B N 1
ATOM 827 C CA . ILE B 1 2 ? 8.125 5.98 -7.082 1 98.81 2 ILE B CA 1
ATOM 828 C C . ILE B 1 2 ? 6.715 6.051 -6.5 1 98.81 2 ILE B C 1
ATOM 830 O O . ILE B 1 2 ? 6.059 7.09 -6.57 1 98.81 2 ILE B O 1
ATOM 834 N N . ARG B 1 3 ? 6.301 4.969 -6.023 1 98.94 3 ARG B N 1
ATOM 835 C CA . ARG B 1 3 ? 5.098 4.977 -5.199 1 98.94 3 ARG B CA 1
ATOM 836 C C . ARG B 1 3 ? 5.441 4.801 -3.723 1 98.94 3 ARG B C 1
ATOM 838 O O . ARG B 1 3 ? 6.055 3.801 -3.338 1 98.94 3 ARG B O 1
ATOM 845 N N . HIS B 1 4 ? 5.117 5.758 -2.906 1 98.94 4 HIS B N 1
ATOM 846 C CA . HIS B 1 4 ? 5.184 5.703 -1.45 1 98.94 4 HIS B CA 1
ATOM 847 C C . HIS B 1 4 ? 3.84 5.297 -0.854 1 98.94 4 HIS B C 1
ATOM 849 O O . HIS B 1 4 ? 2.809 5.895 -1.168 1 98.94 4 HIS B O 1
ATOM 855 N N . ILE B 1 5 ? 3.812 4.301 -0.054 1 98.94 5 ILE B N 1
ATOM 856 C CA . ILE B 1 5 ? 2.604 3.795 0.589 1 98.94 5 ILE B CA 1
ATOM 857 C C . ILE B 1 5 ? 2.703 3.988 2.1 1 98.94 5 ILE B C 1
ATOM 859 O O . ILE B 1 5 ? 3.705 3.615 2.715 1 98.94 5 ILE B O 1
ATOM 863 N N . PHE B 1 6 ? 1.741 4.605 2.619 1 98.94 6 PHE B N 1
ATOM 864 C CA . PHE B 1 6 ? 1.567 4.84 4.047 1 98.94 6 PHE B CA 1
ATOM 865 C C . PHE B 1 6 ? 0.248 4.254 4.535 1 98.94 6 PHE B C 1
ATOM 867 O O . PHE B 1 6 ? -0.804 4.5 3.941 1 98.94 6 PHE B O 1
ATOM 874 N N . ILE B 1 7 ? 0.26 3.373 5.578 1 98.94 7 ILE B N 1
ATOM 875 C CA . ILE B 1 7 ? -0.927 2.814 6.215 1 98.94 7 ILE B CA 1
ATOM 876 C C . ILE B 1 7 ? -0.866 3.055 7.723 1 98.94 7 ILE B C 1
ATOM 878 O O . I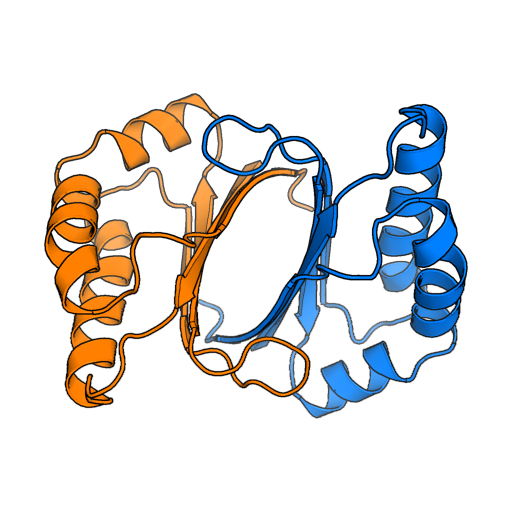LE B 1 7 ? 0.136 2.736 8.367 1 98.94 7 ILE B O 1
ATOM 882 N N . ALA B 1 8 ? -1.886 3.604 8.266 1 98.94 8 ALA B N 1
ATOM 883 C CA . ALA B 1 8 ? -1.913 3.934 9.688 1 98.94 8 ALA B CA 1
ATOM 884 C C . ALA B 1 8 ? -3.221 3.482 10.336 1 98.94 8 ALA B C 1
ATOM 886 O O . ALA B 1 8 ? -4.301 3.709 9.781 1 98.94 8 ALA B O 1
ATOM 887 N N . THR B 1 9 ? -3.121 2.912 11.5 1 98.88 9 THR B N 1
ATOM 888 C CA . THR B 1 9 ? -4.285 2.479 12.266 1 98.88 9 THR B CA 1
ATOM 889 C C . THR B 1 9 ? -4.957 3.67 12.945 1 98.88 9 THR B C 1
ATOM 891 O O . THR B 1 9 ? -4.297 4.469 13.609 1 98.88 9 THR B O 1
ATOM 894 N N . ILE B 1 10 ? -6.23 3.76 12.781 1 98.88 10 ILE B N 1
ATOM 895 C CA . ILE B 1 10 ? -7 4.824 13.414 1 98.88 10 ILE B CA 1
ATOM 896 C C . ILE B 1 10 ? -7.125 4.551 14.914 1 98.88 10 ILE B C 1
ATOM 898 O O . ILE B 1 10 ? -7.445 3.434 15.32 1 98.88 10 ILE B O 1
ATOM 902 N N . LYS B 1 11 ? -6.969 5.555 15.688 1 98.38 11 LYS B N 1
ATOM 903 C CA . LYS B 1 11 ? -7.105 5.41 17.141 1 98.38 11 LYS B CA 1
ATOM 904 C C . LYS B 1 11 ? -8.555 5.145 17.531 1 98.38 11 LYS B C 1
ATOM 906 O O . LYS B 1 11 ? -9.477 5.648 16.891 1 98.38 11 LYS B O 1
ATOM 911 N N . GLU B 1 12 ? -8.641 4.43 18.625 1 97.06 12 GLU B N 1
ATOM 912 C CA . GLU B 1 12 ? -9.969 4.242 19.203 1 97.06 12 GLU B CA 1
ATOM 913 C C . GLU B 1 12 ? -10.594 5.574 19.594 1 97.06 12 GLU B C 1
ATOM 915 O O . GLU B 1 12 ? -9.922 6.445 20.141 1 97.06 12 GLU B O 1
ATOM 920 N N . GLY B 1 13 ? -11.844 5.762 19.234 1 97.19 13 GLY B N 1
ATOM 921 C CA . GLY B 1 13 ? -12.578 6.941 19.672 1 97.19 13 GLY B CA 1
ATOM 922 C C . GLY B 1 13 ? -12.562 8.062 18.656 1 97.19 13 GLY B C 1
ATOM 923 O O . GLY B 1 13 ? -13.344 9.016 18.766 1 97.19 13 GLY B O 1
ATOM 924 N N . VAL B 1 14 ? -11.648 8.016 17.75 1 97.81 14 VAL B N 1
ATOM 925 C CA . VAL B 1 14 ? -11.609 9.031 16.703 1 97.81 14 VAL B CA 1
ATOM 926 C C . VAL B 1 14 ? -12.852 8.906 15.82 1 97.81 14 VAL B C 1
ATOM 928 O O . VAL B 1 14 ? -13.219 7.805 15.406 1 97.81 14 VAL B O 1
ATOM 931 N N . THR B 1 15 ? -13.484 10.031 15.531 1 97.44 15 THR B N 1
ATOM 932 C CA . THR B 1 15 ? -14.727 10.031 14.766 1 97.44 15 THR B CA 1
ATOM 933 C C . THR B 1 15 ? -14.438 10.047 13.273 1 97.44 15 THR B C 1
ATOM 935 O O . THR B 1 15 ? -13.336 10.391 12.844 1 97.44 15 THR B O 1
ATOM 938 N N . ASP B 1 16 ? -15.492 9.703 12.547 1 96.31 16 ASP B N 1
ATOM 939 C CA . ASP B 1 16 ? -15.375 9.742 11.086 1 96.31 16 ASP B CA 1
ATOM 940 C C . ASP B 1 16 ? -15.07 11.156 10.602 1 96.31 16 ASP B C 1
ATOM 942 O O . ASP B 1 16 ? -14.289 11.344 9.664 1 96.31 16 ASP B O 1
ATOM 946 N N . SER B 1 17 ? -15.734 12.094 11.234 1 97.56 17 SER B N 1
ATOM 947 C CA . SER B 1 17 ? -15.508 13.484 10.852 1 97.56 17 SER B CA 1
ATOM 948 C C . SER B 1 17 ? -14.055 13.891 11.086 1 97.56 17 SER B C 1
ATOM 950 O O . SER B 1 17 ? -13.469 14.586 10.258 1 97.56 17 SER B O 1
ATOM 952 N N . GLU B 1 18 ? -13.453 13.484 12.164 1 97.62 18 GLU B N 1
ATOM 953 C CA . GLU B 1 18 ? -12.062 13.797 12.484 1 97.62 18 GLU B CA 1
ATOM 954 C C . GLU B 1 18 ? -11.109 13.148 11.484 1 97.62 18 GLU B C 1
ATOM 956 O O . GLU B 1 18 ? -10.172 13.797 11 1 97.62 18 GLU B O 1
ATOM 961 N N . ILE B 1 19 ? -11.375 11.938 11.188 1 97.88 19 ILE B N 1
ATOM 962 C CA . ILE B 1 19 ? -10.508 11.234 10.25 1 97.88 19 ILE B CA 1
ATOM 963 C C . ILE B 1 19 ? -10.617 11.867 8.867 1 97.88 19 ILE B C 1
ATOM 965 O O . ILE B 1 19 ? -9.617 11.992 8.148 1 97.88 19 ILE B O 1
ATOM 969 N N . GLN B 1 20 ? -11.844 12.258 8.508 1 98.12 20 GLN B N 1
ATOM 970 C CA . GLN B 1 20 ? -12.039 12.914 7.215 1 98.12 20 GLN B CA 1
ATOM 971 C C . GLN B 1 20 ? -11.219 14.195 7.121 1 98.12 20 GLN B C 1
ATOM 973 O O . GLN B 1 20 ? -10.617 14.484 6.086 1 98.12 20 GLN B O 1
ATOM 978 N N . LYS B 1 21 ? -11.195 14.945 8.172 1 97.69 21 LYS B N 1
ATOM 979 C CA . LYS B 1 21 ? -10.398 16.172 8.203 1 97.69 21 LYS B CA 1
ATOM 980 C C . LYS B 1 21 ? -8.914 15.875 8.016 1 97.69 21 LYS B C 1
ATOM 982 O O . LYS B 1 21 ? -8.227 16.562 7.258 1 97.69 21 LYS B O 1
ATOM 987 N N . GLU B 1 22 ? -8.445 14.867 8.719 1 98.38 22 GLU B N 1
ATOM 988 C CA . GLU B 1 22 ? -7.047 14.477 8.602 1 98.38 22 GLU B CA 1
ATOM 989 C C . GLU B 1 22 ? -6.723 14.016 7.188 1 98.38 22 GLU B C 1
ATOM 991 O O . GLU B 1 22 ? -5.691 14.391 6.625 1 98.38 22 GLU B O 1
ATOM 996 N N . MET B 1 23 ? -7.594 13.227 6.574 1 98.81 23 MET B N 1
ATOM 997 C CA . MET B 1 23 ? -7.375 12.75 5.211 1 98.81 23 MET B CA 1
ATOM 998 C C . MET B 1 23 ? -7.355 13.906 4.219 1 98.81 23 MET B C 1
ATOM 1000 O O . MET B 1 23 ? -6.57 13.898 3.27 1 98.81 23 MET B O 1
ATOM 1004 N N . GLU B 1 24 ? -8.25 14.875 4.457 1 98.5 24 GLU B N 1
ATOM 1005 C CA . GLU B 1 24 ? -8.258 16.047 3.592 1 98.5 24 GLU B CA 1
ATOM 1006 C C . GLU B 1 24 ? -6.945 16.812 3.691 1 98.5 24 GLU B C 1
ATOM 1008 O O . GLU B 1 24 ? -6.434 17.312 2.688 1 98.5 24 GLU B O 1
ATOM 1013 N N . LEU B 1 25 ? -6.426 16.984 4.875 1 98.38 25 LEU B N 1
ATOM 1014 C CA . LEU B 1 25 ? -5.125 17.609 5.047 1 98.38 25 LEU B CA 1
ATOM 1015 C C . LEU B 1 25 ? -4.043 16.859 4.281 1 98.38 25 LEU B C 1
ATOM 1017 O O . LEU B 1 25 ? -3.221 17.469 3.596 1 98.38 25 LEU B O 1
ATOM 1021 N N . MET B 1 26 ? -4.023 15.555 4.359 1 98.75 26 MET B N 1
ATOM 1022 C CA . MET B 1 26 ? -3.07 14.734 3.613 1 98.75 26 MET B CA 1
ATOM 1023 C C . MET B 1 26 ? -3.197 14.984 2.113 1 98.75 26 MET B C 1
ATOM 1025 O O . MET B 1 26 ? -2.201 15.242 1.436 1 98.75 26 MET B O 1
ATOM 1029 N N . ARG B 1 27 ? -4.414 14.961 1.628 1 98.56 27 ARG B N 1
ATOM 1030 C CA . ARG B 1 27 ? -4.652 15.148 0.2 1 98.56 27 ARG B CA 1
ATOM 1031 C C . ARG B 1 27 ? -4.215 16.531 -0.251 1 98.56 27 ARG B C 1
ATOM 1033 O O . ARG B 1 27 ? -3.764 16.719 -1.385 1 98.56 27 ARG B O 1
ATOM 1040 N N . SER B 1 28 ? -4.32 17.516 0.61 1 98.25 28 SER B N 1
ATOM 1041 C CA . SER B 1 28 ? -4.055 18.906 0.262 1 98.25 28 SER B CA 1
ATOM 1042 C C . SER B 1 28 ? -2.574 19.125 -0.045 1 98.25 28 SER B C 1
ATOM 1044 O O . SER B 1 28 ? -2.201 20.141 -0.621 1 98.25 28 SER B O 1
ATOM 1046 N N . MET B 1 29 ? -1.713 18.141 0.296 1 98.56 29 MET B N 1
ATOM 1047 C CA . MET B 1 29 ? -0.29 18.266 -0.009 1 98.56 29 MET B CA 1
ATOM 1048 C C . MET B 1 29 ? -0.066 18.422 -1.51 1 98.56 29 MET B C 1
ATOM 1050 O O . MET B 1 29 ? 0.873 19.094 -1.937 1 98.56 29 MET B O 1
ATOM 1054 N N . LYS B 1 30 ? -0.891 17.766 -2.256 1 98.12 30 LYS B N 1
ATOM 1055 C CA . LYS B 1 30 ? -0.737 17.844 -3.707 1 98.12 30 LYS B CA 1
ATOM 1056 C C . LYS B 1 30 ? -0.853 19.281 -4.199 1 98.12 30 LYS B C 1
ATOM 1058 O O . LYS B 1 30 ? -0.243 19.656 -5.207 1 98.12 30 LYS B O 1
ATOM 1063 N N . ASN B 1 31 ? -1.652 20.109 -3.508 1 97.75 31 ASN B N 1
ATOM 1064 C CA . ASN B 1 31 ? -1.839 21.5 -3.887 1 97.75 31 ASN B CA 1
ATOM 1065 C C . ASN B 1 31 ? -0.56 22.312 -3.695 1 97.75 31 ASN B C 1
ATOM 1067 O O . ASN B 1 31 ? -0.35 23.328 -4.371 1 97.75 31 ASN B O 1
ATOM 1071 N N . GLU B 1 32 ? 0.342 21.859 -2.873 1 97.5 32 GLU B N 1
ATOM 1072 C CA . GLU B 1 32 ? 1.53 22.625 -2.508 1 97.5 32 GLU B CA 1
ATOM 1073 C C . GLU B 1 32 ? 2.791 22 -3.102 1 97.5 32 GLU B C 1
ATOM 1075 O O . GLU B 1 32 ? 3.84 22.656 -3.16 1 97.5 32 GLU B O 1
ATOM 1080 N N . LEU B 1 33 ? 2.713 20.766 -3.453 1 98.56 33 LEU B N 1
ATOM 1081 C CA . LEU B 1 33 ? 3.9 20.031 -3.861 1 98.56 33 LEU B CA 1
ATOM 1082 C C . LEU B 1 33 ? 3.74 19.484 -5.277 1 98.56 33 LEU B C 1
ATOM 1084 O O . LEU B 1 33 ? 3.23 18.375 -5.473 1 98.56 33 LEU B O 1
ATOM 1088 N N . PRO B 1 34 ? 4.305 20.219 -6.254 1 98.25 34 PRO B N 1
ATOM 1089 C CA . PRO B 1 34 ? 4.168 19.766 -7.641 1 98.25 34 PRO B CA 1
ATOM 1090 C C . PRO B 1 34 ? 4.859 18.438 -7.906 1 98.25 34 PRO B C 1
ATOM 1092 O O . PRO B 1 34 ? 4.609 17.797 -8.93 1 98.25 34 PRO B O 1
ATOM 1095 N N . GLU B 1 35 ? 5.766 18 -6.949 1 98.69 35 GLU B N 1
ATOM 1096 C CA . GLU B 1 35 ? 6.445 16.719 -7.062 1 98.69 35 GLU B CA 1
ATOM 1097 C C . GLU B 1 35 ? 5.453 15.562 -7.012 1 98.69 35 GLU B C 1
ATOM 1099 O O . GLU B 1 35 ? 5.734 14.477 -7.52 1 98.69 35 GLU B O 1
ATOM 1104 N N . ILE B 1 36 ? 4.293 15.742 -6.406 1 98.81 36 ILE B N 1
ATOM 1105 C CA . ILE B 1 36 ? 3.285 14.695 -6.281 1 98.81 36 ILE B CA 1
ATOM 1106 C C . ILE B 1 36 ? 2.451 14.625 -7.559 1 98.81 36 ILE B C 1
ATOM 1108 O O . ILE B 1 36 ? 1.693 15.547 -7.863 1 98.81 36 ILE B O 1
ATOM 1112 N N . LYS B 1 37 ? 2.551 13.555 -8.258 1 98.25 37 LYS B N 1
ATOM 1113 C CA . LYS B 1 37 ? 1.806 13.375 -9.5 1 98.25 37 LYS B CA 1
ATOM 1114 C C . LYS B 1 37 ? 0.409 12.82 -9.227 1 98.25 37 LYS B C 1
ATOM 1116 O O . LYS B 1 37 ? -0.534 13.117 -9.969 1 98.25 37 LYS B O 1
ATOM 1121 N N . GLU B 1 38 ? 0.322 11.977 -8.227 1 98.25 38 GLU B N 1
ATOM 1122 C CA . GLU B 1 38 ? -0.94 11.414 -7.766 1 98.25 38 GLU B CA 1
ATOM 1123 C C . GLU B 1 38 ? -0.915 11.164 -6.258 1 98.25 38 GLU B C 1
ATOM 1125 O O . GLU B 1 38 ? 0.104 10.734 -5.711 1 98.25 38 GLU B O 1
ATOM 1130 N N . ILE B 1 39 ? -1.979 11.453 -5.609 1 98.81 39 ILE B N 1
ATOM 1131 C CA . ILE B 1 39 ? -2.15 11.133 -4.199 1 98.81 39 ILE B CA 1
ATOM 1132 C C . ILE B 1 39 ? -3.547 10.555 -3.967 1 98.81 39 ILE B C 1
ATOM 1134 O O . ILE B 1 39 ? -4.539 11.1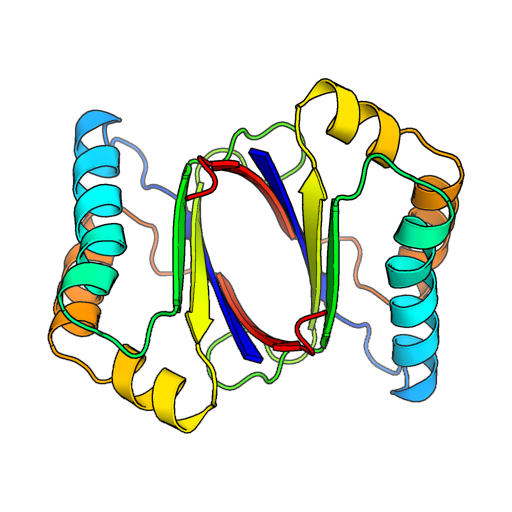17 -4.434 1 98.81 39 ILE B O 1
ATOM 1138 N N . ILE B 1 40 ? -3.648 9.414 -3.357 1 98.88 40 ILE B N 1
ATOM 1139 C CA . ILE B 1 40 ? -4.887 8.773 -2.936 1 98.88 40 ILE B CA 1
ATOM 1140 C C . ILE B 1 40 ? -4.859 8.539 -1.426 1 98.88 40 ILE B C 1
ATOM 1142 O O . ILE B 1 40 ? -3.924 7.938 -0.899 1 98.88 40 ILE B O 1
ATOM 1146 N N . VAL B 1 41 ? -5.805 9.094 -0.744 1 98.88 41 VAL B N 1
ATOM 1147 C CA . VAL B 1 41 ? -5.953 8.914 0.696 1 98.88 41 VAL B CA 1
ATOM 1148 C C . VAL B 1 41 ? -7.383 8.477 1.017 1 98.88 41 VAL B C 1
ATOM 1150 O O . VAL B 1 41 ? -8.328 9.242 0.803 1 98.88 41 VAL B O 1
ATOM 1153 N N . GLU B 1 42 ? -7.512 7.328 1.517 1 98.88 42 GLU B N 1
ATOM 1154 C CA . GLU B 1 42 ? -8.852 6.828 1.822 1 98.88 42 GLU B CA 1
ATOM 1155 C C . GLU B 1 42 ? -8.82 5.867 3.008 1 98.88 42 GLU B C 1
ATOM 1157 O O . GLU B 1 42 ? -7.801 5.238 3.281 1 98.88 42 GLU B O 1
ATOM 1162 N N . LYS B 1 43 ? -9.922 5.762 3.645 1 98.75 43 LYS B N 1
ATOM 1163 C CA . LYS B 1 43 ? -10.102 4.695 4.629 1 98.75 43 LYS B CA 1
ATOM 1164 C C . LYS B 1 43 ? -10.242 3.338 3.951 1 98.75 43 LYS B C 1
ATOM 1166 O O . LYS B 1 43 ? -10.867 3.23 2.893 1 98.75 43 LYS B O 1
ATOM 1171 N N . SER B 1 44 ? -9.727 2.361 4.605 1 98.81 44 SER B N 1
ATOM 1172 C CA . SER B 1 44 ? -9.867 0.999 4.102 1 98.81 44 SER B CA 1
ATOM 1173 C C . SER B 1 44 ? -11.328 0.575 4.047 1 98.81 44 SER B C 1
ATOM 1175 O O . SER B 1 44 ? -12.102 0.887 4.953 1 98.81 44 SER B O 1
ATOM 1177 N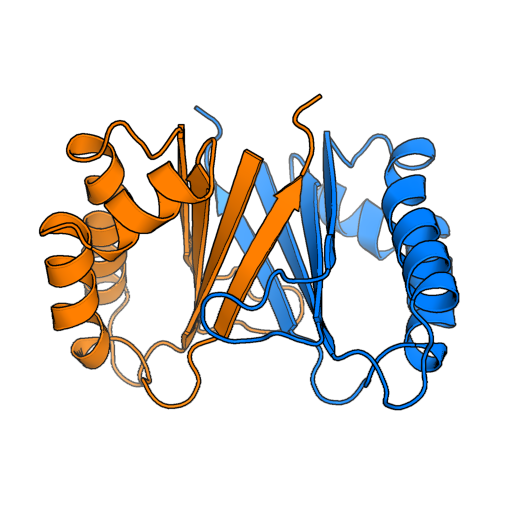 N . LYS B 1 45 ? -11.648 -0.178 3.047 1 98.69 45 LYS B N 1
ATOM 1178 C CA . LYS B 1 45 ? -12.977 -0.79 2.975 1 98.69 45 LYS B CA 1
ATOM 1179 C C . LYS B 1 45 ? -13.07 -2.004 3.895 1 98.69 45 LYS B C 1
ATOM 1181 O O . LYS B 1 45 ? -14.172 -2.445 4.234 1 98.69 45 LYS B O 1
ATOM 1186 N N . GLY B 1 46 ? -11.938 -2.607 4.215 1 98.5 46 GLY B N 1
ATOM 1187 C CA . GLY B 1 46 ? -11.883 -3.729 5.141 1 98.5 46 GLY B CA 1
ATOM 1188 C C . GLY B 1 46 ? -12.492 -5 4.574 1 98.5 46 GLY B C 1
ATOM 1189 O O . GLY B 1 46 ? -12.992 -5.84 5.32 1 98.5 46 GLY B O 1
ATOM 1190 N N . TRP B 1 47 ? -12.539 -5.18 3.236 1 98.69 47 TRP B N 1
ATOM 1191 C CA . TRP B 1 47 ? -13.094 -6.406 2.674 1 98.69 47 TRP B CA 1
ATOM 1192 C C . TRP B 1 47 ? -12.227 -7.609 3.027 1 98.69 47 TRP B C 1
ATOM 1194 O O . TRP B 1 47 ? -12.742 -8.68 3.367 1 98.69 47 TRP B O 1
ATOM 1204 N N . ILE B 1 48 ? -10.93 -7.484 2.863 1 98.44 48 ILE B N 1
ATOM 1205 C CA . ILE B 1 48 ? -9.938 -8.469 3.268 1 98.44 48 ILE B CA 1
ATOM 1206 C C . ILE B 1 48 ? -8.797 -7.77 4.012 1 98.44 48 ILE B C 1
ATOM 1208 O O . ILE B 1 48 ? -8.25 -6.773 3.531 1 98.44 48 ILE B O 1
ATOM 1212 N N . GLY B 1 49 ? -8.461 -8.266 5.215 1 98.38 49 GLY B N 1
ATOM 1213 C CA . GLY B 1 49 ? -7.328 -7.699 5.934 1 98.38 49 GLY B CA 1
ATOM 1214 C C . GLY B 1 49 ? -7.711 -6.523 6.812 1 98.38 49 GLY B C 1
ATOM 1215 O O . GLY B 1 49 ? -8.727 -6.566 7.512 1 98.38 49 GLY B O 1
ATOM 1216 N N . LEU B 1 50 ? -6.941 -5.465 6.785 1 98.5 50 LEU B N 1
ATOM 1217 C CA . LEU B 1 50 ? -7.047 -4.34 7.707 1 98.5 50 LEU B CA 1
ATOM 1218 C C . LEU B 1 50 ? -8.328 -3.551 7.453 1 98.5 50 LEU B C 1
ATOM 1220 O O . LEU B 1 50 ? -8.656 -3.25 6.305 1 98.5 50 LEU B O 1
ATOM 1224 N N . SER B 1 51 ? -9.094 -3.105 8.492 1 97.62 51 SER B N 1
ATOM 1225 C CA . SER B 1 51 ? -10.359 -2.402 8.312 1 97.62 51 SER B CA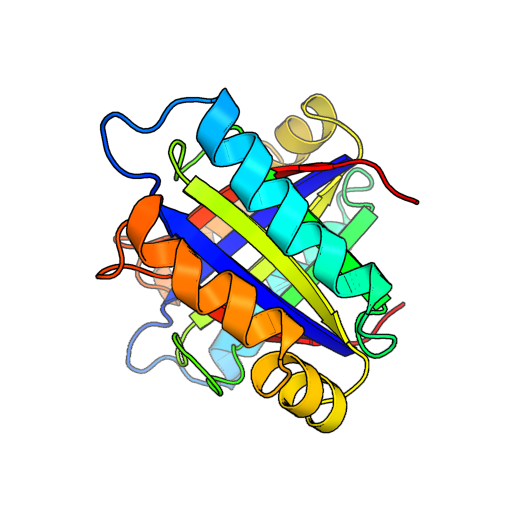 1
ATOM 1226 C C . SER B 1 51 ? -10.328 -1.024 8.961 1 97.62 51 SER B C 1
ATOM 1228 O O . SER B 1 51 ? -11.047 -0.116 8.547 1 97.62 51 SER B O 1
ATOM 1230 N N . ASP B 1 52 ? -9.562 -0.754 10.008 1 97.81 52 ASP B N 1
ATOM 1231 C CA . ASP B 1 52 ? -9.531 0.508 10.742 1 97.81 52 ASP B CA 1
ATOM 1232 C C . ASP B 1 52 ? -8.234 1.265 10.484 1 97.81 52 ASP B C 1
ATOM 1234 O O . ASP B 1 52 ? -7.582 1.728 11.422 1 97.81 52 ASP B O 1
ATOM 1238 N N . VAL B 1 53 ? -7.992 1.359 9.133 1 98.88 53 VAL B N 1
ATOM 1239 C CA . VAL B 1 53 ? -6.77 2.068 8.766 1 98.88 53 VAL B CA 1
ATOM 1240 C C . VAL B 1 53 ? -7.082 3.113 7.691 1 98.88 53 VAL B C 1
ATOM 1242 O O . VAL B 1 53 ? -8.078 2.996 6.973 1 98.88 53 VAL B O 1
ATOM 1245 N N . VAL B 1 54 ? -6.277 4.18 7.652 1 98.94 54 VAL B N 1
ATOM 1246 C CA . VAL B 1 54 ? -6.152 5.078 6.512 1 98.94 54 VAL B CA 1
ATOM 1247 C C . VAL B 1 54 ? -4.938 4.68 5.672 1 98.94 54 VAL B C 1
ATOM 1249 O O . VAL B 1 54 ? -3.875 4.371 6.215 1 98.94 54 VAL B O 1
ATOM 1252 N N . THR B 1 55 ? -5.168 4.605 4.418 1 98.94 55 THR B N 1
ATOM 1253 C CA . THR B 1 55 ? -4.113 4.32 3.455 1 98.94 55 THR B CA 1
ATOM 1254 C C . THR B 1 55 ? -3.854 5.527 2.562 1 98.94 55 THR B C 1
ATOM 1256 O O . THR B 1 55 ? -4.793 6.148 2.061 1 98.94 55 THR B O 1
ATOM 1259 N N . MET B 1 56 ? -2.561 5.859 2.363 1 98.94 56 MET B N 1
ATOM 1260 C CA . MET B 1 56 ? -2.135 6.902 1.432 1 98.94 56 MET B CA 1
ATOM 1261 C C . MET B 1 56 ? -1.124 6.352 0.429 1 98.94 56 MET B C 1
ATOM 1263 O O . MET B 1 56 ? -0.172 5.672 0.812 1 98.94 56 MET B O 1
ATOM 1267 N N . THR B 1 57 ? -1.345 6.559 -0.811 1 98.88 57 THR B N 1
ATOM 1268 C CA . THR B 1 57 ? -0.322 6.34 -1.827 1 98.88 57 THR B CA 1
ATOM 1269 C C . THR B 1 57 ? 0.035 7.652 -2.525 1 98.88 57 THR B C 1
ATOM 1271 O O . THR B 1 57 ? -0.85 8.422 -2.893 1 98.88 57 THR B O 1
ATOM 1274 N N . ILE B 1 58 ? 1.305 7.902 -2.68 1 98.88 58 ILE B N 1
ATOM 1275 C CA . ILE B 1 58 ? 1.835 9.047 -3.416 1 98.88 58 ILE B CA 1
ATOM 1276 C C . ILE B 1 58 ? 2.756 8.555 -4.531 1 98.88 58 ILE B C 1
ATOM 1278 O O . ILE B 1 58 ? 3.65 7.742 -4.293 1 98.88 58 ILE B O 1
ATOM 1282 N N . ASP B 1 59 ? 2.541 9.031 -5.684 1 98.75 59 ASP B N 1
ATOM 1283 C CA . ASP B 1 59 ? 3.451 8.758 -6.789 1 98.75 59 ASP B CA 1
ATOM 1284 C C . ASP B 1 59 ? 4.277 10 -7.137 1 98.75 59 ASP B C 1
ATOM 1286 O O . ASP B 1 59 ? 3.729 11.086 -7.305 1 98.75 59 ASP B O 1
ATOM 1290 N N . VAL B 1 60 ? 5.52 9.852 -7.207 1 98.88 60 VAL B N 1
ATOM 1291 C CA . VAL B 1 60 ? 6.453 10.883 -7.641 1 98.88 60 VAL B CA 1
ATOM 1292 C C . VAL B 1 60 ? 7.359 10.336 -8.742 1 98.88 60 VAL B C 1
ATOM 1294 O O . VAL B 1 60 ? 7.418 9.125 -8.961 1 98.88 60 VAL B O 1
ATOM 1297 N N . GLU B 1 61 ? 8.086 11.141 -9.383 1 98.56 61 GLU B N 1
ATOM 1298 C CA . GLU B 1 61 ? 8.852 10.727 -10.555 1 98.56 61 GLU B CA 1
ATOM 1299 C C . GLU B 1 61 ? 10.195 10.133 -10.148 1 98.56 61 GLU B C 1
ATOM 1301 O O . GLU B 1 61 ? 10.773 9.328 -10.883 1 98.56 61 GLU B O 1
ATOM 1306 N N . SER B 1 62 ? 10.812 10.633 -9.031 1 98.44 62 SER B N 1
ATOM 1307 C CA . SER B 1 62 ? 12.172 10.234 -8.688 1 98.44 62 SER B CA 1
ATOM 1308 C C . SER B 1 62 ? 12.375 10.203 -7.18 1 98.44 62 SER B C 1
ATOM 1310 O O . SER B 1 62 ? 11.539 10.703 -6.426 1 98.44 62 SER B O 1
ATOM 1312 N N . LYS B 1 63 ? 13.461 9.586 -6.777 1 98.62 63 LYS B N 1
ATOM 1313 C CA . LYS B 1 63 ? 13.844 9.609 -5.367 1 98.62 63 LYS B CA 1
ATOM 1314 C C . LYS B 1 63 ? 14.047 11.039 -4.875 1 98.62 63 LYS B C 1
ATOM 1316 O O . LYS B 1 63 ? 13.703 11.367 -3.738 1 98.62 63 LYS B O 1
ATOM 1321 N N . GLN B 1 64 ? 14.664 11.891 -5.719 1 98.62 64 GLN B N 1
ATOM 1322 C CA . GLN B 1 64 ? 14.844 13.289 -5.352 1 98.62 64 GLN B CA 1
ATOM 1323 C C . GLN B 1 64 ? 13.508 13.961 -5.062 1 98.62 64 GLN B C 1
ATOM 1325 O O . GLN B 1 64 ? 13.375 14.695 -4.082 1 98.62 64 GLN B O 1
ATOM 1330 N N . ASP B 1 65 ? 12.531 13.719 -5.926 1 98.81 65 ASP B N 1
ATOM 1331 C CA . ASP B 1 65 ? 11.195 14.273 -5.707 1 98.81 65 ASP B CA 1
ATOM 1332 C C . ASP B 1 65 ? 10.586 13.734 -4.414 1 98.81 65 ASP B C 1
ATOM 1334 O O . ASP B 1 65 ? 9.945 14.484 -3.668 1 98.81 65 ASP B O 1
ATOM 1338 N N . PHE B 1 66 ? 10.797 12.477 -4.141 1 98.88 66 PHE B N 1
ATOM 1339 C CA . PHE B 1 66 ? 10.32 11.883 -2.898 1 98.88 66 PHE B CA 1
ATOM 1340 C C . PHE B 1 66 ? 10.945 12.578 -1.692 1 98.88 66 PHE B C 1
ATOM 1342 O O . PHE B 1 66 ? 10.242 12.93 -0.743 1 98.88 66 PHE B O 1
ATOM 1349 N N . ASP B 1 67 ? 12.219 12.828 -1.787 1 98.81 67 ASP B N 1
ATOM 1350 C CA . ASP B 1 67 ? 12.914 13.492 -0.693 1 98.81 67 ASP B CA 1
ATOM 1351 C C . ASP B 1 67 ? 12.359 14.898 -0.468 1 98.81 67 ASP B C 1
ATOM 1353 O O . ASP B 1 67 ? 12.203 15.336 0.675 1 98.81 67 ASP B O 1
ATOM 1357 N N . LYS B 1 68 ? 12.094 15.562 -1.536 1 98.75 68 LYS B N 1
ATOM 1358 C CA . LYS B 1 68 ? 11.492 16.891 -1.425 1 98.75 68 LYS B CA 1
ATOM 1359 C C . LYS B 1 68 ? 10.156 16.828 -0.693 1 98.75 68 LYS B C 1
ATOM 1361 O O . LYS B 1 68 ? 9.859 17.688 0.14 1 98.75 68 LYS B O 1
ATOM 1366 N N . VAL B 1 69 ? 9.359 15.836 -1.003 1 98.88 69 VAL B N 1
ATOM 1367 C CA . VAL B 1 69 ? 8.047 15.703 -0.379 1 98.88 69 VAL B CA 1
ATOM 1368 C C . VAL B 1 69 ? 8.211 15.469 1.121 1 98.88 69 VAL B C 1
ATOM 1370 O O . VAL B 1 69 ? 7.633 16.203 1.934 1 98.88 69 VAL B O 1
ATOM 1373 N N . ILE B 1 70 ? 9.062 14.523 1.536 1 98.5 70 ILE B N 1
ATOM 1374 C CA . ILE B 1 70 ? 9.141 14.109 2.934 1 98.5 70 ILE B CA 1
ATOM 1375 C C . ILE B 1 70 ? 9.797 15.219 3.76 1 98.5 70 ILE B C 1
ATOM 1377 O O . ILE B 1 70 ? 9.594 15.297 4.973 1 98.5 70 ILE B O 1
ATOM 1381 N N . GLN B 1 71 ? 10.516 16.109 3.113 1 98.38 71 GLN B N 1
ATOM 1382 C CA . GLN B 1 71 ? 11.211 17.188 3.822 1 98.38 71 GLN B CA 1
ATOM 1383 C C . GLN B 1 71 ? 10.406 18.484 3.795 1 98.38 71 GLN B C 1
ATOM 1385 O O . GLN B 1 71 ? 10.781 19.469 4.434 1 98.38 71 GLN B O 1
ATOM 1390 N N . SER B 1 72 ? 9.367 18.547 3.176 1 98.75 72 SER B N 1
ATOM 1391 C CA . SER B 1 72 ? 8.594 19.766 2.959 1 98.75 72 SER B CA 1
ATOM 1392 C C . SER B 1 72 ? 7.848 20.172 4.223 1 98.75 72 SER B C 1
ATOM 1394 O O . SER B 1 72 ? 7.574 19.344 5.086 1 98.75 72 SER B O 1
ATOM 1396 N N . VAL B 1 73 ? 7.465 21.406 4.238 1 98.19 73 VAL B N 1
ATOM 1397 C CA . VAL B 1 73 ? 6.641 21.953 5.312 1 98.19 73 VAL B CA 1
ATOM 1398 C C . VAL B 1 73 ? 5.262 21.312 5.285 1 98.19 73 VAL B C 1
ATOM 1400 O O . VAL B 1 73 ? 4.703 20.984 6.336 1 98.19 73 VAL B O 1
ATOM 1403 N N . ALA B 1 74 ? 4.758 21.062 4.082 1 98.25 74 ALA B N 1
ATOM 1404 C CA . ALA B 1 74 ? 3.438 20.453 3.941 1 98.25 74 ALA B CA 1
ATOM 1405 C C . ALA B 1 74 ? 3.406 19.062 4.57 1 98.25 74 ALA B C 1
ATOM 1407 O O . ALA B 1 74 ? 2.479 18.734 5.309 1 98.25 74 ALA B O 1
ATOM 1408 N N . HIS B 1 75 ? 4.375 18.266 4.277 1 98.69 75 HIS B N 1
ATOM 1409 C CA . HIS B 1 75 ? 4.438 16.938 4.859 1 98.69 75 HIS B CA 1
ATOM 1410 C C . HIS B 1 75 ? 4.625 17 6.375 1 98.69 75 HIS B C 1
ATOM 1412 O O . HIS B 1 75 ? 4.031 16.203 7.113 1 98.69 75 HIS B O 1
ATOM 1418 N N . GLN B 1 76 ? 5.438 17.938 6.855 1 98.19 76 GLN B N 1
ATOM 1419 C CA . GLN B 1 76 ? 5.668 18.094 8.289 1 98.19 76 GLN B CA 1
ATOM 1420 C C . GLN B 1 76 ? 4.375 18.438 9.023 1 98.19 76 GLN B C 1
ATOM 1422 O O . GLN B 1 76 ? 4.156 17.984 10.148 1 98.19 76 GLN B O 1
ATOM 1427 N N . LYS B 1 77 ? 3.604 19.219 8.422 1 97.88 77 LYS B N 1
ATOM 1428 C CA . LYS B 1 77 ? 2.309 19.562 9.008 1 97.88 77 LYS B CA 1
ATOM 1429 C C . LYS B 1 77 ? 1.453 18.312 9.195 1 97.88 77 LYS B C 1
ATOM 1431 O O . LYS B 1 77 ? 0.868 18.109 10.266 1 97.88 77 LYS B O 1
ATOM 1436 N N . VAL B 1 78 ? 1.375 17.484 8.188 1 98 78 VAL B N 1
ATOM 1437 C CA . VAL B 1 78 ? 0.625 16.234 8.258 1 98 78 VAL B CA 1
ATOM 1438 C C . VAL B 1 78 ? 1.201 15.344 9.359 1 98 78 VAL B C 1
ATOM 1440 O O . VAL B 1 78 ? 0.46 14.805 10.188 1 98 78 VAL B O 1
ATOM 1443 N N . SER B 1 79 ? 2.525 15.188 9.359 1 98 79 SER B N 1
ATOM 1444 C CA . SER B 1 79 ? 3.213 14.352 10.336 1 98 79 SER B CA 1
ATOM 1445 C C . SER B 1 79 ? 2.93 14.812 11.766 1 98 79 SER B C 1
ATOM 1447 O O . SER B 1 79 ? 2.775 13.992 12.672 1 98 79 SER B O 1
ATOM 1449 N N . ALA B 1 80 ? 2.824 16.078 11.969 1 98.06 80 ALA B N 1
ATOM 1450 C CA . ALA B 1 80 ? 2.637 16.656 13.297 1 98.06 80 ALA B CA 1
ATOM 1451 C C . ALA B 1 80 ? 1.25 16.344 13.844 1 98.06 80 ALA B C 1
ATOM 1453 O O . ALA B 1 80 ? 1.07 16.203 15.055 1 98.06 80 ALA B O 1
ATOM 1454 N N . THR B 1 81 ? 0.292 16.188 12.977 1 98.12 81 THR B N 1
ATOM 1455 C CA . THR B 1 81 ? -1.077 15.961 13.422 1 98.12 81 THR B CA 1
ATOM 1456 C C . THR B 1 81 ? -1.368 14.461 13.523 1 98.12 81 THR B C 1
ATOM 1458 O O . THR B 1 81 ? -2.324 14.055 14.188 1 98.12 81 THR B O 1
ATOM 1461 N N . ALA B 1 82 ? -0.582 13.633 12.867 1 97.19 82 ALA B N 1
ATOM 1462 C CA . ALA B 1 82 ? -0.852 12.203 12.727 1 97.19 82 ALA B CA 1
ATOM 1463 C C . ALA B 1 82 ? -1.062 11.555 14.094 1 97.19 82 ALA B C 1
ATOM 1465 O O . ALA B 1 82 ? -1.988 10.758 14.273 1 97.19 82 ALA B O 1
ATOM 1466 N N . PRO B 1 83 ? -0.243 11.93 15.172 1 97.69 83 PRO B N 1
ATOM 1467 C CA . PRO B 1 83 ? -0.392 11.258 16.469 1 97.69 83 PRO B CA 1
ATOM 1468 C C . PRO B 1 83 ? -1.751 11.516 17.109 1 97.69 83 PRO B C 1
ATOM 1470 O O . PRO B 1 83 ? -2.15 10.789 18.031 1 97.69 83 PRO B O 1
ATOM 1473 N N . ASP B 1 84 ? -2.438 12.516 16.688 1 98 84 ASP B N 1
ATOM 1474 C CA . ASP B 1 84 ? -3.754 12.812 17.234 1 98 84 ASP B CA 1
ATOM 1475 C C . ASP B 1 84 ? -4.797 11.812 16.75 1 98 84 ASP B C 1
ATOM 1477 O O . ASP B 1 84 ? -5.789 11.555 17.438 1 98 84 ASP B O 1
ATOM 1481 N N . PHE B 1 85 ? -4.562 11.133 15.617 1 98.5 85 PHE B N 1
ATOM 1482 C CA . PHE B 1 85 ? -5.633 10.375 14.984 1 98.5 85 PHE B CA 1
ATOM 1483 C C . PHE B 1 85 ? -5.223 8.922 14.797 1 98.5 85 PHE B C 1
ATOM 1485 O O . PHE B 1 85 ? -6.074 8.039 14.688 1 98.5 85 PHE B O 1
ATOM 1492 N N . PHE B 1 86 ? -3.896 8.703 14.742 1 98.75 86 PHE B N 1
ATOM 1493 C CA . PHE B 1 86 ? -3.408 7.371 14.398 1 98.75 86 PHE B CA 1
ATOM 1494 C C . PHE B 1 86 ? -2.535 6.805 15.508 1 98.75 86 PHE B C 1
ATOM 1496 O O . PHE B 1 86 ? -1.877 7.559 16.234 1 98.75 86 PHE B O 1
ATOM 1503 N N . ARG B 1 87 ? -2.607 5.5 15.609 1 98.44 87 ARG B N 1
ATOM 1504 C CA . ARG B 1 87 ? -1.54 4.852 16.359 1 98.44 87 ARG B CA 1
ATOM 1505 C C . ARG B 1 87 ? -0.182 5.105 15.711 1 98.44 87 ARG B C 1
ATOM 1507 O O . ARG B 1 87 ? -0.042 5 14.492 1 98.44 87 ARG B O 1
ATOM 1514 N N . THR B 1 88 ? 0.83 5.398 16.562 1 98.12 88 THR B N 1
ATOM 1515 C CA . THR B 1 88 ? 2.111 5.785 15.984 1 98.12 88 THR B CA 1
ATOM 1516 C C . THR B 1 88 ? 3.125 4.652 16.109 1 98.12 88 THR B C 1
ATOM 1518 O O . THR B 1 88 ? 4.219 4.727 15.539 1 98.12 88 THR B O 1
ATOM 1521 N N . ASP B 1 89 ? 2.771 3.553 16.719 1 97.69 89 ASP B N 1
ATOM 1522 C CA . ASP B 1 89 ? 3.723 2.486 17.016 1 97.69 89 ASP B CA 1
ATOM 1523 C C . ASP B 1 89 ? 3.695 1.406 15.938 1 97.69 89 ASP B C 1
ATOM 1525 O O . ASP B 1 89 ? 4.492 0.467 15.977 1 97.69 89 ASP B O 1
ATOM 1529 N N . ASN B 1 90 ? 2.773 1.539 14.945 1 97.94 90 ASN B N 1
ATOM 1530 C CA . ASN B 1 90 ? 2.658 0.461 13.969 1 97.94 90 ASN B CA 1
ATOM 1531 C C . ASN B 1 90 ? 2.457 1.003 12.562 1 97.94 90 ASN B C 1
ATOM 1533 O O . ASN B 1 90 ? 1.789 0.372 11.734 1 97.94 90 ASN B O 1
ATOM 1537 N N . PHE B 1 91 ? 2.99 2.264 12.32 1 98.69 91 PHE B N 1
ATOM 1538 C CA . PHE B 1 91 ? 2.934 2.77 10.953 1 98.69 91 PHE B CA 1
ATOM 1539 C C . PHE B 1 91 ? 3.543 1.77 9.977 1 98.69 91 PHE B C 1
ATOM 1541 O O . PHE B 1 91 ? 4.578 1.164 10.266 1 98.69 91 PHE B O 1
ATOM 1548 N N . ILE B 1 92 ? 2.869 1.627 8.852 1 98.88 92 ILE B N 1
ATOM 1549 C CA . ILE B 1 92 ? 3.414 0.853 7.738 1 98.88 92 ILE B CA 1
ATOM 1550 C C . ILE B 1 92 ? 3.828 1.792 6.609 1 98.88 92 ILE B C 1
ATOM 1552 O O . ILE B 1 92 ? 3.008 2.559 6.098 1 98.88 92 ILE B O 1
ATOM 1556 N N . LEU B 1 93 ? 5.082 1.764 6.25 1 98.88 93 LEU B N 1
ATOM 1557 C CA . LEU B 1 93 ? 5.652 2.578 5.184 1 98.88 93 LEU B CA 1
ATOM 1558 C C . LEU B 1 93 ? 6.473 1.722 4.223 1 98.88 93 LEU B C 1
ATOM 1560 O O . LEU B 1 93 ? 7.27 0.887 4.656 1 98.88 93 LEU B O 1
ATOM 1564 N N . THR B 1 94 ? 6.297 1.896 2.992 1 98.94 94 THR B N 1
ATOM 1565 C CA . THR B 1 94 ? 7.125 1.261 1.971 1 98.94 94 THR B CA 1
ATOM 1566 C C . THR B 1 94 ? 7.152 2.102 0.697 1 98.94 94 THR B C 1
ATOM 1568 O O . THR B 1 94 ? 6.219 2.861 0.429 1 98.94 94 THR B O 1
ATOM 1571 N N . GLN B 1 95 ? 8.25 2.053 -0.06 1 98.94 95 GLN B N 1
ATOM 1572 C CA . GLN B 1 95 ? 8.43 2.711 -1.352 1 98.94 95 GLN B CA 1
ATOM 1573 C C . GLN B 1 95 ? 8.828 1.709 -2.43 1 98.94 95 GLN B C 1
ATOM 1575 O O . GLN B 1 95 ? 9.703 0.87 -2.207 1 98.94 95 GLN B O 1
ATOM 1580 N N . VAL B 1 96 ? 8.18 1.82 -3.527 1 98.88 96 VAL B N 1
ATOM 1581 C CA . VAL B 1 96 ? 8.578 0.964 -4.641 1 98.88 96 VAL B CA 1
ATOM 1582 C C . VAL B 1 96 ? 8.852 1.816 -5.875 1 98.88 96 VAL B C 1
ATOM 1584 O O . VAL B 1 96 ? 8.281 2.898 -6.031 1 98.88 96 VAL B O 1
ATOM 1587 N N . GLU B 1 97 ? 9.789 1.317 -6.668 1 98.75 97 GLU B N 1
ATOM 1588 C CA . GLU B 1 97 ? 10.086 1.903 -7.973 1 98.75 97 GLU B CA 1
ATOM 1589 C C . GLU B 1 97 ? 9.461 1.086 -9.102 1 98.75 97 GLU B C 1
ATOM 1591 O O . GLU B 1 97 ? 9.594 -0.138 -9.133 1 98.75 97 GLU B O 1
ATOM 1596 N N . TYR B 1 98 ? 8.742 1.801 -9.938 1 98.44 98 TYR B N 1
ATOM 1597 C CA . TYR B 1 98 ? 8.055 1.089 -11.008 1 98.44 98 TYR B CA 1
ATOM 1598 C C . TYR B 1 98 ? 8.094 1.885 -12.305 1 98.44 98 TYR B C 1
ATOM 1600 O O . TYR B 1 98 ? 8.445 3.066 -12.305 1 98.44 98 TYR B O 1
ATOM 1608 N N . GLU B 1 99 ? 7.758 1.15 -13.414 1 93.75 99 GLU B N 1
ATOM 1609 C CA . GLU B 1 99 ? 7.688 1.806 -14.719 1 93.75 99 GLU B CA 1
ATOM 1610 C C . GLU B 1 99 ? 6.238 2.1 -15.109 1 93.75 99 GLU B C 1
ATOM 1612 O O . GLU B 1 99 ? 5.375 1.229 -15.008 1 93.75 99 GLU B O 1
ATOM 1617 N N . LYS B 1 100 ? 6.027 3.342 -15.352 1 84.88 100 LYS B N 1
ATOM 1618 C CA . LYS B 1 100 ? 4.68 3.705 -15.789 1 84.88 100 LYS B CA 1
ATOM 1619 C C . LYS B 1 100 ? 4.445 3.293 -17.234 1 84.88 100 LYS B C 1
ATOM 1621 O O . LYS B 1 100 ? 5.289 3.529 -18.094 1 84.88 100 LYS B O 1
ATOM 1626 N N . GLU B 1 101 ? 3.42 2.428 -17.531 1 63.72 101 GLU B N 1
ATOM 1627 C CA . GLU B 1 101 ? 3.078 2.07 -18.906 1 63.72 101 GLU B CA 1
ATOM 1628 C C . GLU B 1 101 ? 2.482 3.258 -19.656 1 63.72 101 GLU B C 1
ATOM 1630 O O . GLU B 1 101 ? 1.876 4.141 -19.047 1 63.72 101 GLU B O 1
#

Sequence (202 aa):
MIRHIFIATIKEGVTDSEIQKEMELMRSMKNELPEIKEIIVEKSKGWIGLSDVVTMTIDVESKQDFDKVIQSVAHQKVSATAPDFFRTDNFILTQVEYEKEMIRHIFIATIKEGVTDSEIQKEMELMRSMKNELPEIKEIIVEKSKGWIGLSDVVTMTIDVESKQDFDKVIQSVAHQKVSATAPDFFRTDNFILTQVEYEKE